Protein AF-A0A6P7G3M1-F1 (afdb_monomer_lite)

Foldseek 3Di:
DDDDDDDDDDDDDDDDDDDDDDDDDDDDDDDDDDDDDDDPPPPPVPDPPPPVVVVVVVVVVVVVVVVVVVVVVVVVVVVVVVVVVVVVVVVVVVVVVVVVVVVVVVVVVVVVVVVVVVVVVVVVVVVVVVVVVVVVVVVFQVVQKDKFFADFDPDPDWVVVQVVVQVCCCVPVVDRFHWPTKDDDPGTIIITGTPGPPPCPVVVVVVVVVVVVVVVVVDDDDDD

Sequence (224 aa):
MNNSQPQTPRGSKRERIDDNTSPGEQHVFQKSKIIARSPQRERTHNQTEINMEEIKEMLREFNKSLKEDMAEIKREIKNDIKEIREDIKDMKKEIQKSKEEMGSMVEEITQVKAEWDKEKEAVYSRIKEAEDRMEKIERQKIRNNLLITGITMDAQNDSILEEAMEKMIEQELMLKTKIKNAHKIGQERCIVEMAEWGGQSEDTKRESKVKEDRHIHRGRPYKE

Structure (mmCIF, N/CA/C/O backbone):
data_AF-A0A6P7G3M1-F1
#
_entry.id   AF-A0A6P7G3M1-F1
#
loop_
_atom_site.group_PDB
_atom_site.id
_atom_site.type_symbol
_atom_site.label_atom_id
_atom_site.label_alt_id
_atom_site.label_comp_id
_atom_site.label_asym_id
_atom_site.label_entity_id
_atom_site.label_seq_id
_atom_site.pdbx_PDB_ins_code
_atom_site.Cartn_x
_atom_site.Cartn_y
_atom_site.Cartn_z
_atom_site.occupancy
_atom_site.B_iso_or_equiv
_atom_site.auth_seq_id
_atom_site.auth_comp_id
_atom_site.auth_asym_id
_atom_site.auth_atom_id
_atom_site.pdbx_PDB_model_num
ATOM 1 N N . MET A 1 1 ? -7.667 -6.049 -45.509 1.00 37.75 1 MET A N 1
ATOM 2 C CA . MET A 1 1 ? -8.164 -4.918 -46.316 1.00 37.75 1 MET A CA 1
ATOM 3 C C . MET A 1 1 ? -7.131 -3.801 -46.263 1.00 37.75 1 MET A C 1
ATOM 5 O O . MET A 1 1 ? -6.817 -3.335 -45.182 1.00 37.75 1 MET A O 1
ATOM 9 N N . ASN A 1 2 ? -6.586 -3.485 -47.439 1.00 39.66 2 ASN A N 1
ATOM 10 C CA . ASN A 1 2 ? -5.918 -2.258 -47.895 1.00 39.66 2 ASN A CA 1
ATOM 11 C C . ASN A 1 2 ? -4.701 -1.680 -47.148 1.00 39.66 2 ASN A C 1
ATOM 13 O O . ASN A 1 2 ? -4.800 -0.782 -46.321 1.00 39.66 2 ASN A O 1
ATOM 17 N N . ASN A 1 3 ? -3.536 -2.118 -47.641 1.00 38.62 3 ASN A N 1
ATOM 18 C CA . ASN A 1 3 ? -2.365 -1.291 -47.962 1.00 38.62 3 ASN A CA 1
ATOM 19 C C . ASN A 1 3 ? -2.760 -0.038 -48.766 1.00 38.62 3 ASN A C 1
ATOM 21 O O . ASN A 1 3 ? -3.554 -0.182 -49.695 1.00 38.62 3 ASN A O 1
ATOM 25 N N . SER A 1 4 ? -2.133 1.122 -48.517 1.00 40.25 4 SER A N 1
ATOM 26 C CA . SER A 1 4 ? -1.828 2.148 -49.542 1.00 40.25 4 SER A CA 1
ATOM 27 C C . SER A 1 4 ? -0.901 3.248 -49.001 1.00 40.25 4 SER A C 1
ATOM 29 O O . SER A 1 4 ? -1.288 4.040 -48.147 1.00 40.25 4 SER A O 1
ATOM 31 N N . GLN A 1 5 ? 0.318 3.303 -49.547 1.00 44.72 5 GLN A N 1
ATOM 32 C CA . GLN A 1 5 ? 1.186 4.488 -49.580 1.00 44.72 5 GLN A CA 1
ATOM 33 C C . GLN A 1 5 ? 0.671 5.509 -50.617 1.00 44.72 5 GLN A C 1
ATOM 35 O O . GLN A 1 5 ? 0.063 5.099 -51.606 1.00 44.72 5 GLN A O 1
ATOM 40 N N . PRO A 1 6 ? 1.065 6.788 -50.517 1.00 46.66 6 PRO A N 1
ATOM 41 C CA . PRO A 1 6 ? 1.249 7.678 -51.673 1.00 46.66 6 PRO A CA 1
ATOM 42 C C . PRO A 1 6 ? 2.750 8.024 -51.825 1.00 46.66 6 PRO A C 1
ATOM 44 O O . PRO A 1 6 ? 3.364 8.524 -50.890 1.00 46.66 6 PRO A O 1
ATOM 47 N N . GLN A 1 7 ? 3.475 7.539 -52.843 1.00 40.75 7 GLN A N 1
ATOM 48 C CA . GLN A 1 7 ? 3.643 8.060 -54.219 1.00 40.75 7 GLN A CA 1
ATOM 49 C C . GLN A 1 7 ? 4.145 9.518 -54.314 1.00 40.75 7 GLN A C 1
ATOM 51 O O . GLN A 1 7 ? 3.496 10.463 -53.877 1.00 40.75 7 GLN A O 1
ATOM 56 N N . THR A 1 8 ? 5.325 9.652 -54.926 1.00 43.25 8 THR A N 1
ATOM 57 C CA . THR A 1 8 ? 6.095 10.867 -55.228 1.00 43.25 8 THR A CA 1
ATOM 58 C C . THR A 1 8 ? 5.574 11.601 -56.476 1.00 43.25 8 THR A C 1
ATOM 60 O O . THR A 1 8 ? 5.018 10.958 -57.369 1.00 43.25 8 THR A O 1
ATOM 63 N N . PRO A 1 9 ? 5.829 12.915 -56.641 1.00 47.69 9 PRO A N 1
ATOM 64 C CA . PRO A 1 9 ? 5.660 13.580 -57.933 1.00 47.69 9 PRO A CA 1
ATOM 65 C C . PRO A 1 9 ? 6.937 13.557 -58.786 1.00 47.69 9 PRO A C 1
ATOM 67 O O . PRO A 1 9 ? 8.034 13.889 -58.336 1.00 47.69 9 PRO A O 1
ATOM 70 N N . ARG A 1 10 ? 6.752 13.196 -60.060 1.00 35.22 10 ARG A N 1
ATOM 71 C CA . ARG A 1 10 ? 7.718 13.265 -61.164 1.00 35.22 10 ARG A CA 1
ATOM 72 C C . ARG A 1 10 ? 7.932 14.706 -61.660 1.00 35.22 10 ARG A C 1
ATOM 74 O O . ARG A 1 10 ? 6.965 15.404 -61.921 1.00 35.22 10 ARG A O 1
ATOM 81 N N . GLY A 1 11 ? 9.204 15.045 -61.888 1.00 32.66 11 GLY A N 1
ATOM 82 C CA . GLY A 1 11 ? 9.812 15.733 -63.045 1.00 32.66 11 GLY A CA 1
ATOM 83 C C . GLY A 1 11 ? 9.144 16.920 -63.767 1.00 32.66 11 GLY A C 1
ATOM 84 O O . GLY A 1 11 ? 8.043 16.815 -64.293 1.00 32.66 11 GLY A O 1
ATOM 85 N N . SER A 1 12 ? 9.952 17.965 -64.000 1.00 35.53 12 SER A N 1
ATOM 86 C CA . SER A 1 12 ? 9.881 18.835 -65.185 1.00 35.53 12 SER A CA 1
ATOM 87 C C . SER A 1 12 ? 11.287 19.060 -65.771 1.00 35.53 12 SER A C 1
ATOM 89 O O . SER A 1 12 ? 12.292 18.925 -65.079 1.00 35.53 12 SER A O 1
ATOM 91 N N . LYS A 1 13 ? 11.324 19.289 -67.085 1.00 39.50 13 LYS A N 1
ATOM 92 C CA . LYS A 1 13 ? 12.405 19.096 -68.066 1.00 39.50 13 LYS A CA 1
ATOM 93 C C . LYS A 1 13 ? 13.314 20.328 -68.264 1.00 39.50 13 LYS A C 1
ATOM 95 O O . LYS A 1 13 ? 12.786 21.426 -68.287 1.00 39.50 13 LYS A O 1
ATOM 100 N N . ARG A 1 14 ? 14.595 20.029 -68.586 1.00 36.34 14 ARG A N 1
ATOM 101 C CA . ARG A 1 14 ? 15.537 20.613 -69.599 1.00 36.34 14 ARG A CA 1
ATOM 102 C C . ARG A 1 14 ? 15.797 22.138 -69.563 1.00 36.34 14 ARG A C 1
ATOM 104 O O . ARG A 1 14 ? 14.878 22.912 -69.407 1.00 36.34 14 ARG A O 1
ATOM 111 N N . GLU A 1 15 ? 17.038 22.615 -69.684 1.00 36.06 15 GLU A N 1
ATOM 112 C CA . GLU A 1 15 ? 17.825 22.627 -70.932 1.00 36.06 15 GLU A CA 1
ATOM 113 C C . GLU A 1 15 ? 19.338 22.427 -70.724 1.00 36.06 15 GLU A C 1
ATOM 115 O O . GLU A 1 15 ? 19.943 22.959 -69.798 1.00 36.06 15 GLU A O 1
ATOM 120 N N . ARG A 1 16 ? 19.940 21.655 -71.637 1.00 38.31 16 ARG A N 1
ATOM 121 C CA . ARG A 1 16 ? 21.376 21.649 -71.941 1.00 38.31 16 ARG A CA 1
ATOM 122 C C . ARG A 1 16 ? 21.528 22.339 -73.292 1.00 38.31 16 ARG A C 1
ATOM 124 O O . ARG A 1 16 ? 20.782 21.991 -74.205 1.00 38.31 16 ARG A O 1
ATOM 131 N N . ILE A 1 17 ? 22.474 23.262 -73.402 1.00 38.25 17 ILE A N 1
ATOM 132 C CA . ILE A 1 17 ? 22.895 23.854 -74.671 1.00 38.25 17 ILE A CA 1
ATOM 133 C C . ILE A 1 17 ? 24.302 23.326 -74.934 1.00 38.25 17 ILE A C 1
ATOM 135 O O . ILE A 1 17 ? 25.239 23.715 -74.246 1.00 38.25 17 ILE A O 1
ATOM 139 N N . ASP A 1 18 ? 24.404 22.430 -75.908 1.00 35.25 18 ASP A N 1
ATOM 140 C CA . ASP A 1 18 ? 25.633 22.092 -76.616 1.00 35.25 18 ASP A CA 1
ATOM 141 C C . ASP A 1 18 ? 25.280 22.208 -78.099 1.00 35.25 18 ASP A C 1
ATOM 143 O O . ASP A 1 18 ? 24.439 21.447 -78.568 1.00 35.25 18 ASP A O 1
ATOM 147 N N . ASP A 1 19 ? 25.909 23.130 -78.826 1.00 38.28 19 ASP A N 1
ATOM 148 C CA . ASP A 1 19 ? 25.960 23.084 -80.287 1.00 38.28 19 ASP A CA 1
ATOM 149 C C . ASP A 1 19 ? 27.359 23.504 -80.749 1.00 38.28 19 ASP A C 1
ATOM 151 O O . ASP A 1 19 ? 27.776 24.659 -80.657 1.00 38.28 19 ASP A O 1
ATOM 155 N N . ASN A 1 20 ? 28.097 22.507 -81.235 1.00 39.25 20 ASN A N 1
ATOM 156 C CA . ASN A 1 20 ? 29.260 22.675 -82.094 1.00 39.25 20 ASN A CA 1
ATOM 157 C C . ASN A 1 20 ? 28.782 22.905 -83.536 1.00 39.25 20 ASN A C 1
ATOM 159 O O . ASN A 1 20 ? 27.884 22.194 -83.984 1.00 39.25 20 ASN A O 1
ATOM 163 N N . THR A 1 21 ? 29.499 23.749 -84.295 1.00 34.72 21 THR A N 1
ATOM 164 C CA . THR A 1 21 ? 30.077 23.462 -85.641 1.00 34.72 21 THR A CA 1
ATOM 165 C C . THR A 1 21 ? 30.082 24.694 -86.578 1.00 34.72 21 THR A C 1
ATOM 167 O O . THR A 1 21 ? 29.053 25.291 -86.870 1.00 34.72 21 THR A O 1
ATOM 170 N N . SER A 1 22 ? 31.294 25.041 -87.042 1.00 39.94 22 SER A N 1
ATOM 171 C CA . SER A 1 22 ? 31.688 25.938 -88.166 1.00 39.94 22 SER A CA 1
ATOM 172 C C . SER A 1 22 ? 31.135 25.436 -89.534 1.00 39.94 22 SER A C 1
ATOM 174 O O . SER A 1 22 ? 30.670 24.301 -89.522 1.00 39.94 22 SER A O 1
ATOM 176 N N . PRO A 1 23 ? 31.213 26.109 -90.723 1.00 43.28 23 PRO A N 1
ATOM 177 C CA . PRO A 1 23 ? 32.337 26.925 -91.224 1.00 43.28 23 PRO A CA 1
ATOM 178 C C . PRO A 1 23 ? 31.995 28.127 -92.143 1.00 43.28 23 PRO A C 1
ATOM 180 O O . PRO A 1 23 ? 30.918 28.237 -92.722 1.00 43.28 23 PRO A O 1
ATOM 183 N N . GLY A 1 24 ? 32.974 29.009 -92.352 1.00 34.16 24 GLY A N 1
ATOM 184 C CA . GLY A 1 24 ? 32.903 30.066 -93.363 1.00 34.16 24 GLY A CA 1
ATOM 185 C C . GLY A 1 24 ? 34.246 30.759 -93.553 1.00 34.16 24 GLY A C 1
ATOM 186 O O . GLY A 1 24 ? 34.561 31.718 -92.856 1.00 34.16 24 GLY A O 1
ATOM 187 N N . GLU A 1 25 ? 35.049 30.241 -94.480 1.00 35.09 25 GLU A N 1
ATOM 188 C CA . GLU A 1 25 ? 36.281 30.859 -94.968 1.00 35.09 25 GLU A CA 1
ATOM 189 C C . GLU A 1 25 ? 35.989 32.186 -95.681 1.00 35.09 25 GLU A C 1
ATOM 191 O O . GLU A 1 25 ? 35.102 32.248 -96.528 1.00 35.09 25 GLU A O 1
ATOM 196 N N . GLN A 1 26 ? 36.810 33.211 -95.437 1.00 41.44 26 GLN A N 1
ATOM 197 C CA . GLN A 1 26 ? 37.194 34.165 -96.479 1.00 41.44 26 GLN A CA 1
ATOM 198 C C . GLN A 1 26 ? 38.569 34.766 -96.166 1.00 41.44 26 GLN A C 1
ATOM 200 O O . GLN A 1 26 ? 38.765 35.560 -95.249 1.00 41.44 26 GLN A O 1
ATOM 205 N N . HIS A 1 27 ? 39.538 34.328 -96.964 1.00 37.16 27 HIS A N 1
ATOM 206 C CA . HIS A 1 27 ? 40.886 34.863 -97.071 1.00 37.16 27 HIS A CA 1
ATOM 207 C C . HIS A 1 27 ? 40.843 36.283 -97.659 1.00 37.16 27 HIS A C 1
ATOM 209 O O . HIS A 1 27 ? 40.359 36.465 -98.773 1.00 37.16 27 HIS A O 1
ATOM 215 N N . VAL A 1 28 ? 41.457 37.265 -96.993 1.00 40.09 28 VAL A N 1
ATOM 216 C CA . VAL A 1 28 ? 41.936 38.493 -97.651 1.00 40.09 28 VAL A CA 1
ATOM 217 C C . VAL A 1 28 ? 43.359 38.774 -97.172 1.00 40.09 28 VAL A C 1
ATOM 219 O O . VAL A 1 28 ? 43.598 39.250 -96.068 1.00 40.09 28 VAL A O 1
ATOM 222 N N . PHE A 1 29 ? 44.330 38.429 -98.017 1.00 34.00 29 PHE A N 1
ATOM 223 C CA . PHE A 1 29 ? 45.721 38.853 -97.884 1.00 34.00 29 PHE A CA 1
ATOM 224 C C . PHE A 1 29 ? 45.834 40.353 -98.179 1.00 34.00 29 PHE A C 1
ATOM 226 O O . PHE A 1 29 ? 45.492 40.762 -99.284 1.00 34.00 29 PHE A O 1
ATOM 233 N N . GLN A 1 30 ? 46.473 41.128 -97.299 1.00 44.75 30 GLN A N 1
ATOM 234 C CA . GLN A 1 30 ? 47.339 42.226 -97.738 1.00 44.75 30 GLN A CA 1
ATOM 235 C C . GLN A 1 30 ? 48.631 42.247 -96.918 1.00 44.75 30 GLN A C 1
ATOM 237 O O . GLN A 1 30 ? 48.637 42.305 -95.692 1.00 44.75 30 GLN A O 1
ATOM 242 N N . LYS A 1 31 ? 49.743 42.132 -97.647 1.00 42.06 31 LYS A N 1
ATOM 243 C CA . LYS A 1 31 ? 51.115 42.212 -97.155 1.00 42.06 31 LYS A CA 1
ATOM 244 C C . LYS A 1 31 ? 51.496 43.680 -96.980 1.00 42.06 31 LYS A C 1
ATOM 246 O O . LYS A 1 31 ? 51.413 44.435 -97.944 1.00 42.06 31 LYS A O 1
ATOM 251 N N . SER A 1 32 ? 52.090 44.026 -95.846 1.00 52.91 32 SER A N 1
ATOM 252 C CA . SER A 1 32 ? 53.010 45.164 -95.762 1.00 52.91 32 SER A CA 1
ATOM 253 C C . SER A 1 32 ? 54.046 44.922 -94.663 1.00 52.91 32 SER A C 1
ATOM 255 O O . SER A 1 32 ? 53.759 44.888 -93.471 1.00 52.91 32 SER A O 1
ATOM 257 N N . LYS A 1 33 ? 55.285 44.698 -95.118 1.00 49.66 33 LYS A N 1
ATOM 258 C CA . LYS A 1 33 ? 56.513 44.673 -94.319 1.00 49.66 33 LYS A CA 1
ATOM 259 C C . LYS A 1 33 ? 56.720 46.047 -93.686 1.00 49.66 33 LYS A C 1
ATOM 261 O O . LYS A 1 33 ? 56.942 47.009 -94.414 1.00 49.66 33 LYS A O 1
ATOM 266 N N . ILE A 1 34 ? 56.790 46.103 -92.362 1.00 49.16 34 ILE A N 1
ATOM 267 C CA . ILE A 1 34 ? 57.543 47.142 -91.658 1.00 49.16 34 ILE A CA 1
ATOM 268 C C . ILE A 1 34 ? 58.539 46.421 -90.755 1.00 49.16 34 ILE A C 1
ATOM 270 O O . ILE A 1 34 ? 58.178 45.724 -89.811 1.00 49.16 34 ILE A O 1
ATOM 274 N N . ILE A 1 35 ? 59.812 46.537 -91.127 1.00 52.34 35 ILE A N 1
ATOM 275 C CA . ILE A 1 35 ? 60.959 46.068 -90.360 1.00 52.34 35 ILE A CA 1
ATOM 276 C C . ILE A 1 35 ? 61.222 47.137 -89.303 1.00 52.34 35 ILE A C 1
ATOM 278 O O . ILE A 1 35 ? 61.799 48.177 -89.604 1.00 52.34 35 ILE A O 1
ATOM 282 N N . ALA A 1 36 ? 60.811 46.873 -88.069 1.00 42.28 36 ALA A N 1
ATOM 283 C CA . ALA A 1 36 ? 61.331 47.555 -86.896 1.00 42.28 36 ALA A CA 1
ATOM 284 C C . ALA A 1 36 ? 62.031 46.491 -86.048 1.00 42.28 36 ALA A C 1
ATOM 286 O O . ALA A 1 36 ? 61.392 45.608 -85.479 1.00 42.28 36 ALA A O 1
ATOM 287 N N . ARG A 1 37 ? 63.368 46.525 -86.035 1.00 47.59 37 ARG A N 1
ATOM 288 C CA . ARG A 1 37 ? 64.186 45.685 -85.156 1.00 47.59 37 ARG A CA 1
ATOM 289 C C . ARG A 1 37 ? 63.946 46.138 -83.718 1.00 47.59 37 ARG A C 1
ATOM 291 O O . ARG A 1 37 ? 64.516 47.132 -83.282 1.00 47.59 37 ARG A O 1
ATOM 298 N N . SER A 1 38 ? 63.088 45.423 -83.002 1.00 47.31 38 SER A N 1
ATOM 299 C CA . SER A 1 38 ? 62.968 45.531 -81.549 1.00 47.31 38 SER A CA 1
ATOM 300 C C . SER A 1 38 ? 64.093 44.717 -80.895 1.00 47.31 38 SER A C 1
ATOM 302 O O . SER A 1 38 ? 64.428 43.651 -81.417 1.00 47.31 38 SER A O 1
ATOM 304 N N . PRO A 1 39 ? 64.701 45.184 -79.790 1.00 46.59 39 PRO A N 1
ATOM 305 C CA . PRO A 1 39 ? 65.828 44.502 -79.168 1.00 46.59 39 PRO A CA 1
ATOM 306 C C . PRO A 1 39 ? 65.449 43.077 -78.777 1.00 46.59 39 PRO A C 1
ATOM 308 O O . PRO A 1 39 ? 64.417 42.839 -78.145 1.00 46.59 39 PRO A O 1
ATOM 311 N N . GLN A 1 40 ? 66.305 42.141 -79.170 1.00 45.00 40 GLN A N 1
ATOM 312 C CA . GLN A 1 40 ? 66.233 40.733 -78.832 1.00 45.00 40 GLN A CA 1
ATOM 313 C C . GLN A 1 40 ? 66.418 40.604 -77.320 1.00 45.00 40 GLN A C 1
ATOM 315 O O . GLN A 1 40 ? 67.531 40.512 -76.814 1.00 45.00 40 GLN A O 1
ATOM 320 N N . ARG A 1 41 ? 65.309 40.664 -76.579 1.00 43.28 41 ARG A N 1
ATOM 321 C CA . ARG A 1 41 ? 65.280 40.201 -75.199 1.00 43.28 41 ARG A CA 1
ATOM 322 C C . ARG A 1 41 ? 65.471 38.697 -75.286 1.00 43.28 41 ARG A C 1
ATOM 324 O O . ARG A 1 41 ? 64.567 37.997 -75.742 1.00 43.28 41 ARG A O 1
ATOM 331 N N . GLU A 1 42 ? 66.657 38.229 -74.913 1.00 45.16 42 GLU A N 1
ATOM 332 C CA . GLU A 1 42 ? 66.876 36.833 -74.562 1.00 45.16 42 GLU A CA 1
ATOM 333 C C . GLU A 1 42 ? 65.749 36.436 -73.610 1.00 45.16 42 GLU A C 1
ATOM 335 O O . GLU A 1 42 ? 65.684 36.865 -72.456 1.00 45.16 42 GLU A O 1
ATOM 340 N N . ARG A 1 43 ? 64.783 35.681 -74.135 1.00 43.78 43 ARG A N 1
ATOM 341 C CA . ARG A 1 43 ? 63.896 34.900 -73.297 1.00 43.78 43 ARG A CA 1
ATOM 342 C C . ARG A 1 43 ? 64.788 33.807 -72.744 1.00 43.78 43 ARG A C 1
ATOM 344 O O . ARG A 1 43 ? 64.961 32.769 -73.374 1.00 43.78 43 ARG A O 1
ATOM 351 N N . THR A 1 44 ? 65.383 34.058 -71.586 1.00 40.72 44 THR A N 1
ATOM 352 C CA . THR A 1 44 ? 65.691 32.966 -70.679 1.00 40.72 44 THR A CA 1
ATOM 353 C C . THR A 1 44 ? 64.364 32.249 -70.466 1.00 40.72 44 THR A C 1
ATOM 355 O O . THR A 1 44 ? 63.414 32.802 -69.910 1.00 40.72 44 THR A O 1
ATOM 358 N N . HIS A 1 45 ? 64.245 31.061 -71.051 1.00 45.25 45 HIS A N 1
ATOM 359 C CA . HIS A 1 45 ? 63.099 30.178 -70.895 1.00 45.25 45 HIS A CA 1
ATOM 360 C C . HIS A 1 45 ? 63.162 29.598 -69.475 1.00 45.25 45 HIS A C 1
ATOM 362 O O . HIS A 1 45 ? 63.336 28.404 -69.283 1.00 45.25 45 HIS A O 1
ATOM 368 N N . ASN A 1 46 ? 63.120 30.464 -68.463 1.00 48.09 46 ASN A N 1
ATOM 369 C CA . ASN A 1 46 ? 63.133 30.048 -67.076 1.00 48.09 46 ASN A CA 1
ATOM 370 C C . ASN A 1 46 ? 61.705 29.632 -66.733 1.00 48.09 46 ASN A C 1
ATOM 372 O O . ASN A 1 46 ? 60.792 30.460 -66.710 1.00 48.09 46 ASN A O 1
ATOM 376 N N . GLN A 1 47 ? 61.562 28.315 -66.582 1.00 49.00 47 GLN A N 1
ATOM 377 C CA . GLN A 1 47 ? 60.396 27.541 -66.174 1.00 49.00 47 GLN A CA 1
ATOM 378 C C . GLN A 1 47 ? 59.240 28.355 -65.571 1.00 49.00 47 GLN A C 1
ATOM 380 O O . GLN A 1 47 ? 59.276 28.774 -64.420 1.00 49.00 47 GLN A O 1
ATOM 385 N N . THR A 1 48 ? 58.155 28.463 -66.329 1.00 54.09 48 THR A N 1
ATOM 386 C CA . THR A 1 48 ? 56.784 28.374 -65.794 1.00 54.09 48 THR A CA 1
ATOM 387 C C . THR A 1 48 ? 55.983 27.410 -66.669 1.00 54.09 48 THR A C 1
ATOM 389 O O . THR A 1 48 ? 54.819 27.626 -66.986 1.00 54.09 48 THR A O 1
ATOM 392 N N . GLU A 1 49 ? 56.618 26.314 -67.089 1.00 59.41 49 GLU A N 1
ATOM 393 C CA . GLU A 1 49 ? 55.851 25.107 -67.365 1.00 59.41 49 GLU A CA 1
ATOM 394 C C . GLU A 1 49 ? 55.455 24.585 -65.994 1.00 59.41 49 GLU A C 1
ATOM 396 O O . GLU A 1 49 ? 56.320 24.198 -65.211 1.00 59.41 49 GLU A O 1
ATOM 401 N N . ILE A 1 50 ? 54.169 24.668 -65.656 1.00 61.84 50 ILE A N 1
ATOM 402 C CA . ILE A 1 50 ? 53.671 23.958 -64.484 1.00 61.84 50 ILE A CA 1
ATOM 403 C C . ILE A 1 50 ? 54.037 22.495 -64.718 1.00 61.84 50 ILE A C 1
ATOM 405 O O . ILE A 1 50 ? 53.534 21.869 -65.653 1.00 61.84 50 ILE A O 1
ATOM 409 N N . ASN A 1 51 ? 54.985 22.001 -63.929 1.00 80.88 51 ASN A N 1
ATOM 410 C CA . ASN A 1 51 ? 55.588 20.702 -64.132 1.00 80.88 51 ASN A CA 1
ATOM 411 C C . ASN A 1 51 ? 54.493 19.653 -63.926 1.00 80.88 51 ASN A C 1
ATOM 413 O O . ASN A 1 51 ? 53.931 19.519 -62.836 1.00 80.88 51 ASN A O 1
ATOM 417 N N . MET A 1 52 ? 54.115 18.957 -64.996 1.00 84.50 52 MET A N 1
ATOM 418 C CA . MET A 1 52 ? 52.998 18.013 -64.969 1.00 84.50 52 MET A CA 1
ATOM 419 C C . MET A 1 52 ? 53.234 16.918 -63.915 1.00 84.50 52 MET A C 1
ATOM 421 O O . MET A 1 52 ? 52.290 16.407 -63.312 1.00 84.50 52 MET A O 1
ATOM 425 N N . GLU A 1 53 ? 54.498 16.596 -63.657 1.00 85.38 53 GLU A N 1
ATOM 426 C CA . GLU A 1 53 ? 54.953 15.665 -62.632 1.00 85.38 53 GLU A CA 1
ATOM 427 C C . GLU A 1 53 ? 54.665 16.170 -61.209 1.00 85.38 53 GLU A C 1
ATOM 429 O O . GLU A 1 53 ? 54.214 15.377 -60.385 1.00 85.38 53 GLU A O 1
ATOM 434 N N . GLU A 1 54 ? 54.814 17.469 -60.932 1.00 87.94 54 GLU A N 1
ATOM 435 C CA . GLU A 1 54 ? 54.491 18.070 -59.626 1.00 87.94 54 GLU A CA 1
ATOM 436 C C . GLU A 1 54 ? 52.980 18.054 -59.358 1.00 87.94 54 GLU A C 1
ATOM 438 O O . GLU A 1 54 ? 52.550 17.685 -58.266 1.00 87.94 54 GLU A O 1
ATOM 443 N N . ILE A 1 55 ? 52.147 18.348 -60.368 1.00 90.38 55 ILE A N 1
ATOM 444 C CA . ILE A 1 55 ? 50.683 18.204 -60.245 1.00 90.38 55 ILE A CA 1
ATOM 445 C C . ILE A 1 55 ? 50.302 16.742 -59.981 1.00 90.38 55 ILE A C 1
ATOM 447 O O . ILE A 1 55 ? 49.453 16.465 -59.132 1.00 90.38 55 ILE A O 1
ATOM 451 N N . LYS A 1 56 ? 50.908 15.790 -60.703 1.00 91.81 56 LYS A N 1
ATOM 452 C CA . LYS A 1 56 ? 50.655 14.354 -60.498 1.00 91.81 56 LYS A CA 1
ATOM 453 C C . LYS A 1 56 ? 51.073 13.897 -59.102 1.00 91.81 56 LYS A C 1
ATOM 455 O O . LYS A 1 56 ? 50.440 12.984 -58.575 1.00 91.81 56 LYS A O 1
ATOM 460 N N . GLU A 1 57 ? 52.135 14.467 -58.536 1.00 93.06 57 GLU A N 1
ATOM 461 C CA . GLU A 1 57 ? 52.576 14.166 -57.173 1.00 93.06 57 GLU A CA 1
ATOM 462 C C . GLU A 1 57 ? 51.595 14.733 -56.143 1.00 93.06 57 GLU A C 1
ATOM 464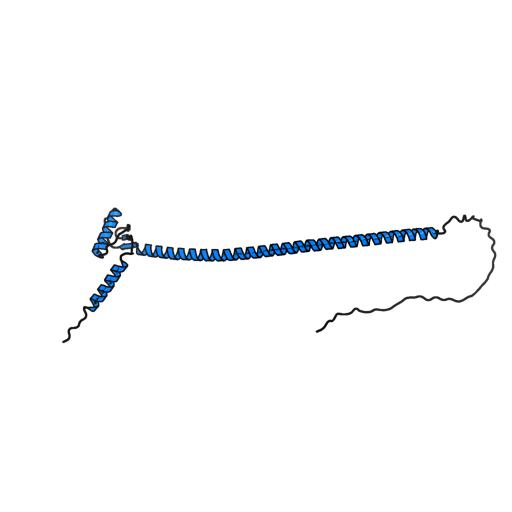 O O . GLU A 1 57 ? 51.060 13.965 -55.348 1.00 93.06 57 GLU A O 1
ATOM 469 N N . MET A 1 58 ? 51.221 16.013 -56.247 1.00 92.81 58 MET A N 1
ATOM 470 C CA . MET A 1 58 ? 50.205 16.618 -55.373 1.00 92.81 58 MET A CA 1
ATOM 471 C C . MET A 1 58 ? 48.869 15.866 -55.428 1.00 92.81 58 MET A C 1
ATOM 473 O O . MET A 1 58 ? 48.236 15.636 -54.401 1.00 92.81 58 MET A O 1
ATOM 477 N N . LEU A 1 59 ? 48.436 15.424 -56.615 1.00 94.62 59 LEU A N 1
ATOM 478 C CA . LEU A 1 59 ? 47.215 14.630 -56.759 1.00 94.62 59 LEU A CA 1
ATOM 479 C C . LEU A 1 59 ? 47.353 13.237 -56.122 1.00 94.62 59 LEU A C 1
ATOM 481 O O . LEU A 1 59 ? 46.370 12.695 -55.612 1.00 94.62 59 LEU A O 1
ATOM 485 N N . ARG A 1 60 ? 48.549 12.636 -56.145 1.00 95.06 60 ARG A N 1
ATOM 486 C CA . ARG A 1 60 ? 48.824 11.361 -55.466 1.00 95.06 60 ARG A CA 1
ATOM 487 C C . ARG A 1 60 ? 48.811 11.528 -53.950 1.00 95.06 60 ARG A C 1
ATOM 489 O O . ARG A 1 60 ? 48.164 10.724 -53.281 1.00 95.06 60 ARG A O 1
ATOM 496 N N . GLU A 1 61 ? 49.446 12.571 -53.428 1.00 95.19 61 GLU A N 1
ATOM 497 C CA . GLU A 1 61 ? 49.434 12.912 -52.002 1.00 95.19 61 GLU A CA 1
ATOM 498 C C . GLU A 1 61 ? 48.020 13.231 -51.510 1.00 95.19 61 GLU A C 1
ATOM 500 O O . GLU A 1 61 ? 47.573 12.656 -50.519 1.00 95.19 61 GLU A O 1
ATOM 505 N N . PHE A 1 62 ? 47.264 14.043 -52.252 1.00 96.00 62 PHE A N 1
ATOM 506 C CA . PHE A 1 62 ? 45.873 14.357 -51.930 1.00 96.00 62 PHE A CA 1
ATOM 507 C C . PHE A 1 62 ? 44.986 13.104 -51.921 1.00 96.00 62 PHE A C 1
ATOM 509 O O . PHE A 1 62 ? 44.234 12.878 -50.978 1.00 96.00 62 PHE A O 1
ATOM 516 N N . ASN A 1 63 ? 45.112 12.226 -52.925 1.00 96.19 63 ASN A N 1
ATOM 517 C CA . ASN A 1 63 ? 44.388 10.950 -52.936 1.00 96.19 63 ASN A CA 1
ATOM 518 C C . ASN A 1 63 ? 44.796 10.020 -51.786 1.00 96.19 63 ASN A C 1
ATOM 520 O O . ASN A 1 63 ? 43.977 9.223 -51.328 1.00 96.19 63 ASN A O 1
ATOM 524 N N . LYS A 1 64 ? 46.059 10.067 -51.351 1.00 96.75 64 LYS A N 1
ATOM 525 C CA . LYS A 1 64 ? 46.536 9.301 -50.198 1.00 96.75 64 LYS A CA 1
ATOM 526 C C . LYS A 1 64 ? 45.912 9.833 -48.906 1.00 96.75 64 LYS A C 1
ATOM 528 O O . LYS A 1 64 ? 45.315 9.037 -48.190 1.00 96.75 64 LYS A O 1
ATOM 533 N N . SER A 1 65 ? 45.958 11.147 -48.681 1.00 96.75 65 SER A N 1
ATOM 534 C CA . SER A 1 65 ? 45.319 11.805 -47.533 1.00 96.75 65 SER A CA 1
ATOM 535 C C . SER A 1 65 ? 43.816 11.522 -47.489 1.00 96.75 65 SER A C 1
ATOM 537 O O . SER A 1 65 ? 43.328 11.032 -46.480 1.00 96.75 65 SER A O 1
ATOM 539 N N . LEU A 1 66 ? 43.094 11.659 -48.608 1.00 97.44 66 LEU A N 1
ATOM 540 C CA . LEU A 1 66 ? 41.666 11.321 -48.657 1.00 97.44 66 LEU A CA 1
ATOM 541 C C . LEU A 1 66 ? 41.374 9.859 -48.291 1.00 97.44 66 LEU A C 1
ATOM 543 O O . LEU A 1 66 ? 40.359 9.563 -47.661 1.00 97.44 66 LEU A O 1
ATOM 547 N N . LYS A 1 67 ? 42.234 8.917 -48.698 1.00 96.69 67 LYS A N 1
ATOM 548 C CA . LYS A 1 67 ? 42.082 7.502 -48.324 1.00 96.69 67 LYS A CA 1
ATOM 549 C C . LYS A 1 67 ? 42.338 7.275 -46.837 1.00 96.69 67 LYS A C 1
ATOM 551 O O . LYS A 1 67 ? 41.661 6.435 -46.247 1.00 96.69 67 LYS A O 1
ATOM 556 N N . GLU A 1 68 ? 43.309 7.978 -46.264 1.00 97.69 68 GLU A N 1
ATOM 557 C CA . GLU A 1 68 ? 43.628 7.930 -44.836 1.00 97.69 68 GLU A CA 1
ATOM 558 C C . GLU A 1 68 ? 42.470 8.501 -44.008 1.00 97.69 68 GLU A C 1
ATOM 560 O O . GLU A 1 68 ? 41.941 7.778 -43.163 1.00 97.69 68 GLU A O 1
ATOM 565 N N . ASP A 1 69 ? 41.974 9.693 -44.352 1.00 97.81 69 ASP A N 1
ATOM 566 C CA . ASP A 1 69 ? 40.819 10.331 -43.707 1.00 97.81 69 ASP A CA 1
ATOM 567 C C . ASP A 1 69 ? 39.570 9.442 -43.798 1.00 97.81 69 ASP A C 1
ATOM 569 O O . ASP A 1 69 ? 38.852 9.228 -42.822 1.00 97.81 69 ASP A O 1
ATOM 573 N N . MET A 1 70 ? 39.312 8.838 -44.963 1.00 97.50 70 MET A N 1
ATOM 574 C CA . MET A 1 70 ? 38.156 7.956 -45.131 1.00 97.50 70 MET A CA 1
ATOM 575 C C . MET A 1 70 ? 38.289 6.653 -44.326 1.00 97.50 70 MET A C 1
ATOM 577 O O . MET A 1 70 ? 37.288 6.109 -43.849 1.00 97.50 70 MET A O 1
ATOM 581 N N . ALA A 1 71 ? 39.508 6.133 -44.161 1.00 97.00 71 ALA A N 1
ATOM 582 C CA . ALA A 1 71 ? 39.771 4.979 -43.307 1.00 97.00 71 ALA A CA 1
ATOM 583 C C . ALA A 1 71 ? 39.633 5.326 -41.817 1.00 97.00 71 ALA A C 1
ATOM 585 O O . ALA A 1 71 ? 39.137 4.497 -41.050 1.00 97.00 71 ALA A O 1
ATOM 586 N N . GLU A 1 72 ? 40.039 6.531 -41.424 1.00 97.94 72 GLU A N 1
ATOM 587 C CA . GLU A 1 72 ? 39.867 7.089 -40.085 1.00 97.94 72 GLU A CA 1
ATOM 588 C C . GLU A 1 72 ? 38.394 7.260 -39.728 1.00 97.94 72 GLU A C 1
ATOM 590 O O . GLU A 1 72 ? 37.930 6.601 -38.799 1.00 97.94 72 GLU A O 1
ATOM 595 N N . ILE A 1 73 ? 37.628 7.990 -40.539 1.00 98.00 73 ILE A N 1
ATOM 596 C CA . ILE A 1 73 ? 36.185 8.190 -40.338 1.00 98.00 73 ILE A CA 1
ATOM 597 C C . ILE A 1 73 ? 35.460 6.841 -40.240 1.00 98.00 73 ILE A C 1
ATOM 599 O O . ILE A 1 73 ? 34.607 6.624 -39.380 1.00 98.00 73 ILE A O 1
ATOM 603 N N . LYS A 1 74 ? 35.818 5.870 -41.090 1.00 97.75 74 LYS A N 1
ATOM 604 C CA . LYS A 1 74 ? 35.236 4.521 -41.029 1.00 97.75 74 LYS A CA 1
ATOM 605 C C . LYS A 1 74 ? 35.559 3.800 -39.715 1.00 97.75 74 LYS A C 1
ATOM 607 O O . LYS A 1 74 ? 34.752 2.990 -39.250 1.00 97.75 74 LYS A O 1
ATOM 612 N N . ARG A 1 75 ? 36.744 4.032 -39.148 1.00 97.81 75 ARG A N 1
ATOM 613 C CA . ARG A 1 75 ? 37.177 3.462 -37.868 1.00 97.81 75 ARG A CA 1
ATOM 614 C C . ARG A 1 75 ? 36.421 4.104 -36.709 1.00 97.81 75 ARG A C 1
ATOM 616 O O . ARG A 1 75 ? 35.921 3.361 -35.870 1.00 97.81 75 ARG A O 1
ATOM 623 N N . GLU A 1 76 ? 36.300 5.428 -36.713 1.00 98.00 76 GLU A N 1
ATOM 624 C CA . GLU A 1 76 ? 35.551 6.208 -35.721 1.00 98.00 76 GLU A CA 1
ATOM 625 C C . GLU A 1 76 ? 34.086 5.785 -35.689 1.00 98.00 76 GLU A C 1
ATOM 627 O O . GLU A 1 76 ? 33.640 5.253 -34.680 1.00 98.00 76 GLU A O 1
ATOM 632 N N . ILE A 1 77 ? 33.391 5.809 -36.833 1.00 98.06 77 ILE A N 1
ATOM 633 C CA . ILE A 1 77 ? 31.989 5.365 -36.929 1.00 98.06 77 ILE A CA 1
ATOM 634 C C . ILE A 1 77 ? 31.814 3.940 -36.384 1.00 98.06 77 ILE A C 1
ATOM 636 O O . ILE A 1 77 ? 30.821 3.620 -35.733 1.00 98.06 77 ILE A O 1
ATOM 640 N N . LYS A 1 78 ? 32.770 3.041 -36.644 1.00 97.81 78 LYS A N 1
ATOM 641 C CA . LYS A 1 78 ? 32.704 1.665 -36.135 1.00 97.81 78 LYS A CA 1
ATOM 642 C C . LYS A 1 78 ? 32.871 1.601 -34.615 1.00 97.81 78 LYS A C 1
ATOM 644 O O . LYS A 1 78 ? 32.286 0.706 -34.003 1.00 97.81 78 LYS A O 1
ATOM 649 N N . ASN A 1 79 ? 33.687 2.472 -34.033 1.00 97.88 79 ASN A N 1
ATOM 650 C CA . ASN A 1 79 ? 33.877 2.561 -32.591 1.00 97.88 79 ASN A CA 1
ATOM 651 C C . ASN A 1 79 ? 32.651 3.189 -31.925 1.00 97.88 79 ASN A C 1
ATOM 653 O O . ASN A 1 79 ? 32.101 2.553 -31.032 1.00 97.88 79 ASN A O 1
ATOM 657 N N . ASP A 1 80 ? 32.136 4.298 -32.450 1.00 98.38 80 ASP A N 1
ATOM 658 C CA . ASP A 1 80 ? 30.925 4.956 -31.945 1.00 98.38 80 ASP A CA 1
ATOM 659 C C . ASP A 1 80 ? 29.730 3.995 -31.960 1.00 98.38 80 ASP A C 1
ATOM 661 O O . ASP A 1 80 ? 29.007 3.851 -30.979 1.00 98.38 80 ASP A O 1
ATOM 665 N N . ILE A 1 81 ? 29.550 3.233 -33.049 1.00 98.19 81 ILE A N 1
ATOM 666 C CA . ILE A 1 81 ? 28.493 2.212 -33.129 1.00 98.19 81 ILE A CA 1
ATOM 667 C C . ILE A 1 81 ? 28.661 1.135 -32.050 1.00 98.19 81 ILE A C 1
ATOM 669 O O . ILE A 1 81 ? 27.664 0.588 -31.578 1.00 98.19 81 ILE A O 1
ATOM 673 N N . LYS A 1 82 ? 29.893 0.759 -31.690 1.00 98.06 82 LYS A N 1
ATOM 674 C CA . LYS A 1 82 ? 30.128 -0.225 -30.623 1.00 98.06 82 LYS A CA 1
ATOM 675 C C . LYS A 1 82 ? 29.827 0.362 -29.251 1.00 98.06 82 LYS A C 1
ATOM 677 O O . LYS A 1 82 ? 29.191 -0.329 -28.465 1.00 98.06 82 LYS A O 1
ATOM 682 N N . GLU A 1 83 ? 30.257 1.591 -28.996 1.00 98.38 83 GLU A N 1
ATOM 683 C CA . GLU A 1 83 ? 30.008 2.303 -27.742 1.00 98.38 83 GLU A CA 1
ATOM 684 C C . GLU A 1 83 ? 28.506 2.471 -27.513 1.00 98.38 83 GLU A C 1
ATOM 686 O O . GLU A 1 83 ? 27.972 1.928 -26.551 1.00 98.38 83 GLU A O 1
ATOM 691 N N . ILE A 1 84 ? 27.788 3.013 -28.503 1.00 98.44 84 ILE A N 1
ATOM 692 C CA . ILE A 1 84 ? 26.325 3.157 -28.465 1.00 98.44 84 ILE A CA 1
ATOM 693 C C . ILE A 1 84 ? 25.628 1.812 -28.201 1.00 98.44 84 ILE A C 1
ATOM 695 O O . ILE A 1 84 ? 24.605 1.754 -27.521 1.00 98.44 84 ILE A O 1
ATOM 699 N N . ARG A 1 85 ? 26.145 0.700 -28.739 1.00 98.19 85 ARG A N 1
ATOM 700 C CA . ARG A 1 85 ? 25.563 -0.632 -28.495 1.00 98.19 85 ARG A CA 1
ATOM 701 C C . ARG A 1 85 ? 25.750 -1.109 -27.060 1.00 98.19 85 ARG A C 1
ATOM 703 O O . ARG A 1 85 ? 24.834 -1.749 -26.542 1.00 98.19 85 ARG A O 1
ATOM 710 N N . GLU A 1 86 ? 26.906 -0.860 -26.453 1.00 98.31 86 GLU A N 1
ATOM 711 C CA . GLU A 1 86 ? 27.125 -1.204 -25.046 1.00 98.31 86 GLU A CA 1
ATOM 712 C C . GLU A 1 86 ? 26.303 -0.284 -24.135 1.00 98.31 86 GLU A C 1
ATOM 714 O O . GLU A 1 86 ? 25.591 -0.802 -23.277 1.00 98.31 86 GLU A O 1
ATOM 719 N N . ASP A 1 87 ? 26.230 1.018 -24.420 1.00 98.38 87 ASP A N 1
ATOM 720 C CA . ASP A 1 87 ? 25.377 1.957 -23.676 1.00 98.38 87 ASP A CA 1
ATOM 721 C C . ASP A 1 87 ? 23.902 1.540 -23.712 1.00 98.38 87 ASP A C 1
ATOM 723 O O . ASP A 1 87 ? 23.230 1.472 -22.684 1.00 98.38 87 ASP A O 1
ATOM 727 N N . ILE A 1 88 ? 23.380 1.177 -24.891 1.00 98.31 88 ILE A N 1
ATOM 728 C CA . ILE A 1 88 ? 22.004 0.672 -25.033 1.00 98.31 88 ILE A CA 1
ATOM 729 C C . ILE A 1 88 ? 21.785 -0.588 -24.192 1.00 98.31 88 ILE A C 1
ATOM 731 O O . ILE A 1 88 ? 20.712 -0.787 -23.616 1.00 98.31 88 ILE A O 1
ATOM 735 N N . LYS A 1 89 ? 22.775 -1.476 -24.143 1.00 98.25 89 LYS A N 1
ATOM 736 C CA . LYS A 1 89 ? 22.691 -2.733 -23.401 1.00 98.25 89 LYS A CA 1
ATOM 737 C C . LYS A 1 89 ? 22.727 -2.492 -21.897 1.00 98.25 89 LYS A C 1
ATOM 739 O O . LYS A 1 89 ? 21.984 -3.168 -21.185 1.00 98.25 89 LYS A O 1
ATOM 744 N N . ASP A 1 90 ? 23.524 -1.544 -21.426 1.00 98.31 90 ASP A N 1
ATOM 745 C CA . ASP A 1 90 ? 23.583 -1.182 -20.014 1.00 98.31 90 ASP A CA 1
ATOM 746 C C . ASP A 1 90 ? 22.328 -0.424 -19.578 1.00 98.31 90 ASP A C 1
ATOM 748 O O . ASP A 1 90 ? 21.678 -0.860 -18.627 1.00 98.31 90 ASP A O 1
ATOM 752 N N . MET A 1 91 ? 21.853 0.551 -20.360 1.00 98.44 91 MET A N 1
ATOM 753 C CA . MET A 1 91 ? 20.547 1.188 -20.128 1.00 98.44 91 MET A CA 1
ATOM 754 C C . MET A 1 91 ? 19.412 0.159 -20.069 1.00 98.44 91 MET A C 1
ATOM 756 O O . MET A 1 91 ? 18.523 0.243 -19.224 1.00 98.44 91 MET A O 1
ATOM 760 N N . LYS A 1 92 ? 19.431 -0.864 -20.934 1.00 98.25 92 LYS A N 1
ATOM 761 C CA . LYS A 1 92 ? 18.424 -1.934 -20.900 1.00 98.25 92 LYS A CA 1
ATOM 762 C C . LYS A 1 92 ? 18.467 -2.732 -19.593 1.00 98.25 92 LYS A C 1
ATOM 764 O O . LYS A 1 92 ? 17.407 -3.112 -19.095 1.00 98.25 92 LYS A O 1
ATOM 769 N N . LYS A 1 93 ? 19.656 -3.000 -19.040 1.00 98.31 93 LYS A N 1
ATOM 770 C CA . LYS A 1 93 ? 19.795 -3.667 -17.734 1.00 98.31 93 LYS A CA 1
ATOM 771 C C . LYS A 1 93 ? 19.285 -2.778 -16.605 1.00 98.31 93 LYS A C 1
ATOM 773 O O . LYS A 1 93 ? 18.566 -3.271 -15.745 1.00 98.31 93 LYS A O 1
ATOM 778 N N . GLU A 1 94 ? 19.615 -1.490 -16.622 1.00 98.44 94 GLU A N 1
ATOM 779 C CA . GLU A 1 94 ? 19.151 -0.535 -15.611 1.00 98.44 94 GLU A CA 1
ATOM 780 C C . GLU A 1 94 ? 17.628 -0.400 -15.617 1.00 98.44 94 GLU A C 1
ATOM 782 O O . GLU A 1 94 ? 17.000 -0.484 -14.564 1.00 98.44 94 GLU A O 1
ATOM 787 N N . ILE A 1 95 ? 17.016 -0.297 -16.801 1.00 98.38 95 ILE A N 1
ATOM 788 C CA . ILE A 1 95 ? 15.556 -0.282 -16.952 1.00 98.38 95 ILE A CA 1
ATOM 789 C C . ILE A 1 95 ? 14.937 -1.568 -16.394 1.00 98.38 95 ILE A C 1
ATOM 791 O O . ILE A 1 95 ? 13.922 -1.512 -15.701 1.00 98.38 95 ILE A O 1
ATOM 795 N N . GLN A 1 96 ? 15.535 -2.729 -16.675 1.00 98.12 96 GLN A N 1
ATOM 796 C CA . GLN A 1 96 ? 15.042 -4.005 -16.160 1.00 98.12 96 GLN A CA 1
ATOM 797 C C . GLN A 1 96 ? 15.136 -4.075 -14.628 1.00 98.12 96 GLN A C 1
ATOM 799 O O . GLN A 1 96 ? 14.157 -4.443 -13.983 1.00 98.12 96 GLN A O 1
ATOM 804 N N . LYS A 1 97 ? 16.263 -3.648 -14.048 1.00 98.25 97 LYS A N 1
ATOM 805 C CA . LYS A 1 97 ? 16.451 -3.573 -12.594 1.00 98.25 97 LYS A CA 1
ATOM 806 C C . LYS A 1 97 ? 15.440 -2.627 -11.946 1.00 98.25 97 LYS A C 1
ATOM 808 O O . LYS A 1 97 ? 14.780 -2.997 -10.985 1.00 98.25 97 LYS A O 1
ATOM 813 N N . SER A 1 98 ? 15.259 -1.436 -12.515 1.00 98.25 98 SER A N 1
ATOM 814 C CA . SER A 1 98 ? 14.282 -0.459 -12.027 1.00 98.25 98 SER A CA 1
ATOM 815 C C . SER A 1 98 ? 12.852 -1.005 -12.084 1.00 98.25 98 SER A C 1
ATOM 817 O O . SER A 1 98 ? 12.064 -0.784 -11.167 1.00 98.25 98 SER A O 1
ATOM 819 N N . LYS A 1 99 ? 12.514 -1.772 -13.127 1.00 98.00 99 LYS A N 1
ATOM 820 C CA . LYS A 1 99 ? 11.210 -2.433 -13.240 1.00 98.00 99 LYS A CA 1
ATOM 821 C C . LYS A 1 99 ? 10.998 -3.489 -12.152 1.00 98.00 99 LYS A C 1
ATOM 823 O O . LYS A 1 99 ? 9.891 -3.589 -11.630 1.00 98.00 99 LYS A O 1
ATOM 828 N N . GLU A 1 100 ? 12.026 -4.265 -11.825 1.00 98.00 100 GLU A N 1
ATOM 829 C CA . GLU A 1 100 ? 11.984 -5.260 -10.746 1.00 98.00 100 GLU A CA 1
ATOM 830 C C . GLU A 1 100 ? 1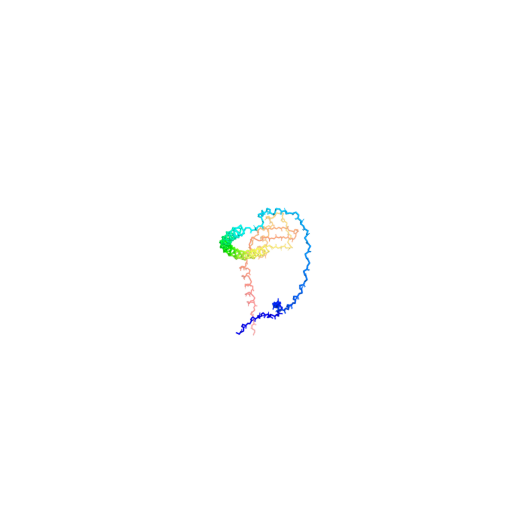1.834 -4.590 -9.374 1.00 98.00 100 GLU A C 1
ATOM 832 O O . GLU A 1 100 ? 10.950 -4.965 -8.606 1.00 98.00 100 GLU A O 1
ATOM 837 N N . GLU A 1 101 ? 12.612 -3.538 -9.103 1.00 97.94 101 GLU A N 1
ATOM 838 C CA . GLU A 1 101 ? 12.518 -2.743 -7.871 1.00 97.94 101 GLU A CA 1
ATOM 839 C C . GLU A 1 101 ? 11.129 -2.100 -7.712 1.00 97.94 101 GLU A C 1
ATOM 841 O O . GLU A 1 101 ? 10.521 -2.181 -6.645 1.00 97.94 101 GLU A O 1
ATOM 846 N N . MET A 1 102 ? 10.582 -1.524 -8.788 1.00 97.88 102 MET A N 1
ATOM 847 C CA . MET A 1 102 ? 9.225 -0.970 -8.801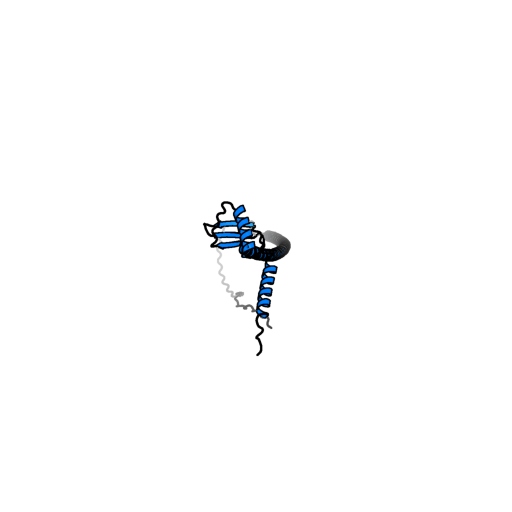 1.00 97.88 102 MET A CA 1
ATOM 848 C C . MET A 1 102 ? 8.169 -2.053 -8.535 1.00 97.88 102 MET A C 1
ATOM 850 O O . MET A 1 102 ? 7.204 -1.803 -7.818 1.00 97.88 102 MET A O 1
ATOM 854 N N . GLY A 1 103 ? 8.349 -3.257 -9.088 1.00 98.31 103 GLY A N 1
ATOM 855 C CA . GLY A 1 103 ? 7.479 -4.404 -8.823 1.00 98.31 103 GLY A CA 1
ATOM 856 C C . GLY A 1 103 ? 7.460 -4.785 -7.342 1.00 98.31 103 GLY A C 1
ATOM 857 O O . GLY A 1 103 ? 6.384 -4.850 -6.751 1.00 98.31 103 GLY A O 1
ATOM 858 N N . SER A 1 104 ? 8.641 -4.933 -6.732 1.00 98.19 104 SER A N 1
ATOM 859 C CA . SER A 1 104 ? 8.784 -5.218 -5.295 1.00 98.19 104 SER A CA 1
ATOM 860 C C . SER A 1 104 ? 8.111 -4.149 -4.434 1.00 98.19 104 SER A C 1
ATOM 862 O O . SER A 1 104 ? 7.355 -4.463 -3.520 1.00 98.19 104 SER A O 1
ATOM 864 N N . MET A 1 105 ? 8.318 -2.871 -4.761 1.00 98.19 105 MET A N 1
ATOM 865 C CA . MET A 1 105 ? 7.713 -1.766 -4.018 1.00 98.19 105 MET A CA 1
ATOM 866 C C . MET A 1 105 ? 6.181 -1.783 -4.101 1.00 98.19 105 MET A C 1
ATOM 868 O O . MET A 1 105 ? 5.502 -1.528 -3.108 1.00 98.19 105 MET A O 1
ATOM 872 N N . VAL A 1 106 ? 5.616 -2.094 -5.272 1.00 98.06 106 VAL A N 1
ATOM 873 C CA . VAL A 1 106 ? 4.162 -2.241 -5.425 1.00 98.06 106 VAL A CA 1
ATOM 874 C C . VAL A 1 106 ? 3.644 -3.385 -4.555 1.00 98.06 106 VAL A C 1
ATOM 876 O O . VAL A 1 106 ? 2.633 -3.208 -3.874 1.00 98.06 106 VAL A O 1
ATOM 879 N N . GLU A 1 107 ? 4.332 -4.527 -4.527 1.00 97.81 107 GLU A N 1
ATOM 880 C CA . GLU A 1 107 ? 3.966 -5.657 -3.668 1.00 97.81 107 GLU A CA 1
ATOM 881 C C . GLU A 1 107 ? 3.989 -5.268 -2.182 1.00 97.81 107 GLU A C 1
ATOM 883 O O . GLU A 1 107 ? 2.991 -5.469 -1.486 1.00 97.81 107 GLU A O 1
ATOM 888 N N . GLU A 1 108 ? 5.051 -4.618 -1.707 1.00 98.00 108 GLU A N 1
ATOM 889 C CA . GLU A 1 108 ? 5.156 -4.132 -0.324 1.00 98.00 108 GLU A CA 1
ATOM 890 C C . GLU A 1 108 ? 4.027 -3.155 0.035 1.00 98.00 108 GLU A C 1
ATOM 892 O O . GLU A 1 108 ? 3.362 -3.317 1.060 1.00 98.00 108 GLU A O 1
ATOM 897 N N . ILE A 1 109 ? 3.733 -2.183 -0.835 1.00 98.00 109 ILE A N 1
ATOM 898 C CA . ILE A 1 109 ? 2.631 -1.232 -0.625 1.00 98.00 109 ILE A CA 1
ATOM 899 C C . ILE A 1 109 ? 1.290 -1.968 -0.526 1.00 98.00 109 ILE A C 1
ATOM 901 O O . ILE A 1 109 ? 0.459 -1.632 0.323 1.00 98.00 109 ILE A O 1
ATOM 905 N N . THR A 1 110 ? 1.055 -2.973 -1.374 1.00 97.88 110 THR A N 1
ATOM 906 C CA . THR A 1 110 ? -0.188 -3.754 -1.315 1.00 97.88 110 THR A CA 1
ATOM 907 C C . THR A 1 110 ? -0.304 -4.571 -0.030 1.00 97.88 110 THR A C 1
ATOM 909 O O . THR A 1 110 ? -1.398 -4.641 0.534 1.00 97.88 110 THR A O 1
ATOM 912 N N . GLN A 1 111 ? 0.802 -5.129 0.472 1.00 98.00 111 GLN A N 1
ATOM 913 C CA . GLN A 1 111 ? 0.833 -5.861 1.739 1.00 98.00 111 GLN A CA 1
ATOM 914 C C . GLN A 1 111 ? 0.552 -4.935 2.924 1.00 98.00 111 GLN A C 1
ATOM 916 O O . GLN A 1 111 ? -0.376 -5.197 3.689 1.00 98.00 111 GLN A O 1
ATOM 921 N N . VAL A 1 112 ? 1.262 -3.807 3.020 1.00 98.19 112 VAL A N 1
ATOM 922 C CA . VAL A 1 112 ? 1.065 -2.813 4.088 1.00 98.19 112 VAL A CA 1
ATOM 923 C C . VAL A 1 112 ? -0.371 -2.296 4.097 1.00 98.19 112 VAL A C 1
ATOM 925 O O . VAL A 1 112 ? -0.980 -2.164 5.156 1.00 98.19 112 VAL A O 1
ATOM 928 N N . LYS A 1 113 ? -0.956 -2.045 2.921 1.00 98.12 113 LYS A N 1
ATOM 929 C CA . LYS A 1 113 ? -2.357 -1.626 2.823 1.00 98.12 113 LYS A CA 1
ATOM 930 C C . LYS A 1 113 ? -3.315 -2.694 3.361 1.00 98.12 113 LYS A C 1
ATOM 932 O O . LYS A 1 113 ? -4.239 -2.362 4.097 1.00 98.12 113 LYS A O 1
ATOM 937 N N . ALA A 1 114 ? -3.087 -3.964 3.028 1.00 97.69 114 ALA A N 1
ATOM 938 C CA . ALA A 1 114 ? -3.913 -5.064 3.520 1.00 97.69 114 ALA A CA 1
ATOM 939 C C . ALA A 1 114 ? -3.786 -5.261 5.041 1.00 97.69 114 ALA A C 1
ATOM 941 O O . ALA A 1 114 ? -4.772 -5.579 5.705 1.00 97.69 114 ALA A O 1
ATOM 942 N N . GLU A 1 115 ? -2.592 -5.076 5.604 1.00 98.06 115 GLU A N 1
ATOM 943 C CA . GLU A 1 115 ? -2.373 -5.105 7.054 1.00 98.06 115 GLU A CA 1
ATOM 944 C C . GLU A 1 115 ? -3.050 -3.930 7.755 1.00 98.06 115 GLU A C 1
ATOM 946 O O . GLU A 1 115 ? -3.737 -4.129 8.756 1.00 98.06 115 GLU A O 1
ATOM 951 N N . TRP A 1 116 ? -2.937 -2.727 7.191 1.00 98.06 116 TRP A N 1
ATOM 952 C CA . TRP A 1 116 ? -3.612 -1.539 7.702 1.00 98.06 116 TRP A CA 1
ATOM 953 C C . TRP A 1 116 ? -5.132 -1.711 7.745 1.00 98.06 116 TRP A C 1
ATOM 955 O O . TRP A 1 116 ? -5.755 -1.396 8.756 1.00 98.06 116 TRP A O 1
ATOM 965 N N . ASP A 1 117 ? -5.736 -2.245 6.680 1.00 97.44 117 ASP A N 1
ATOM 966 C CA . ASP A 1 117 ? -7.179 -2.487 6.638 1.00 97.44 117 ASP A CA 1
ATOM 967 C C . ASP A 1 117 ? -7.610 -3.523 7.695 1.00 97.44 117 ASP A C 1
ATOM 969 O O . ASP A 1 117 ? -8.629 -3.334 8.359 1.00 97.44 117 ASP A O 1
ATOM 973 N N . LYS A 1 118 ? -6.813 -4.575 7.928 1.00 97.94 118 LYS A N 1
ATOM 974 C CA . LYS A 1 118 ? -7.073 -5.548 9.007 1.00 97.94 118 LYS A CA 1
ATOM 975 C C . LYS A 1 118 ? -6.988 -4.911 10.391 1.00 97.94 118 LYS A C 1
ATOM 977 O O . LYS A 1 118 ? -7.875 -5.135 11.214 1.00 97.94 118 LYS A O 1
ATOM 982 N N . GLU A 1 119 ? -5.943 -4.130 10.650 1.00 98.12 119 GLU A N 1
ATOM 983 C CA . GLU A 1 119 ? -5.747 -3.480 11.948 1.00 98.12 119 GLU A CA 1
ATOM 984 C C . GLU A 1 119 ? -6.843 -2.445 12.212 1.00 98.12 119 GLU A C 1
ATOM 986 O O . GLU A 1 119 ? -7.397 -2.378 13.308 1.00 98.12 119 GLU A O 1
ATOM 991 N N . LYS A 1 120 ? -7.238 -1.694 11.182 1.00 97.94 120 LYS A N 1
ATOM 992 C CA . LYS A 1 120 ? -8.365 -0.764 11.231 1.00 97.94 120 LYS A CA 1
ATOM 993 C C . LYS A 1 120 ? -9.653 -1.469 11.671 1.00 97.94 120 LYS A C 1
ATOM 995 O O . LYS A 1 120 ? -10.296 -1.012 12.615 1.00 97.94 120 LYS A O 1
ATOM 1000 N N . GLU A 1 121 ? -10.017 -2.585 11.039 1.00 98.06 121 GLU A N 1
ATOM 1001 C CA . GLU A 1 121 ? -11.212 -3.361 11.413 1.00 98.06 121 GLU A CA 1
ATOM 1002 C C . GLU A 1 121 ? -11.110 -3.964 12.825 1.00 98.06 121 GLU A C 1
ATOM 1004 O O . GLU A 1 121 ? -12.087 -3.964 13.585 1.00 98.06 121 GLU A O 1
ATOM 1009 N N . ALA A 1 122 ? -9.921 -4.428 13.221 1.00 98.06 122 ALA A N 1
ATOM 1010 C CA . ALA A 1 122 ? -9.675 -4.931 14.569 1.00 98.06 122 ALA A CA 1
ATOM 1011 C C . ALA A 1 122 ? -9.868 -3.833 15.628 1.00 98.06 122 ALA A C 1
ATOM 1013 O O . ALA A 1 122 ? -10.516 -4.059 16.652 1.00 98.06 122 ALA A O 1
ATOM 1014 N N . VAL A 1 123 ? -9.363 -2.624 15.374 1.00 98.19 123 VAL A N 1
ATOM 1015 C CA . VAL A 1 123 ? -9.535 -1.469 16.262 1.00 98.19 123 VAL A CA 1
ATOM 1016 C C . VAL A 1 123 ? -11.005 -1.062 16.357 1.00 98.19 123 VAL A C 1
ATOM 1018 O O . VAL A 1 123 ? -11.495 -0.888 17.472 1.00 98.19 123 VAL A O 1
ATOM 1021 N N . TYR A 1 124 ? -11.739 -0.978 15.242 1.00 97.88 124 TYR A N 1
ATOM 1022 C CA . TYR A 1 124 ? -13.179 -0.680 15.279 1.00 97.88 124 TYR A CA 1
ATOM 1023 C C . TYR A 1 124 ? -13.966 -1.710 16.089 1.00 97.88 124 TYR A C 1
ATOM 1025 O O . TYR A 1 124 ? -14.820 -1.340 16.895 1.00 97.88 124 TYR A O 1
ATOM 1033 N N . SER A 1 125 ? -13.639 -2.993 15.934 1.00 97.88 125 SER A N 1
ATOM 1034 C CA . SER A 1 125 ? -14.267 -4.065 16.710 1.00 97.88 125 SER A CA 1
ATOM 1035 C C . SER A 1 125 ? -13.983 -3.915 18.208 1.00 97.88 125 SER A C 1
ATOM 1037 O O . SER A 1 125 ? -14.899 -3.997 19.025 1.00 97.88 125 SER A O 1
ATOM 1039 N N . ARG A 1 126 ? -12.736 -3.601 18.584 1.00 98.06 126 ARG A N 1
ATOM 1040 C CA . ARG A 1 126 ? -12.346 -3.363 19.984 1.00 98.06 126 ARG A CA 1
ATOM 1041 C C . ARG A 1 126 ? -13.022 -2.138 20.592 1.00 98.06 126 ARG A C 1
ATOM 1043 O O . ARG A 1 126 ? -13.390 -2.184 21.763 1.00 98.06 126 ARG A O 1
ATOM 1050 N N . ILE A 1 127 ? -13.174 -1.059 19.824 1.00 98.06 127 ILE A N 1
ATOM 1051 C CA . ILE A 1 127 ? -13.895 0.143 20.263 1.00 98.06 127 ILE A CA 1
ATOM 1052 C C . ILE A 1 127 ? -15.352 -0.213 20.544 1.00 98.06 127 ILE A C 1
ATOM 1054 O O . ILE A 1 127 ? -15.830 0.047 21.643 1.00 98.06 127 ILE A O 1
ATOM 1058 N N . LYS A 1 128 ? -16.018 -0.898 19.611 1.00 97.75 128 LYS A N 1
ATOM 1059 C CA . LYS A 1 128 ? -17.409 -1.322 19.782 1.00 97.75 128 LYS A CA 1
ATOM 1060 C C . LYS A 1 128 ? -17.598 -2.219 21.009 1.00 97.75 128 LYS A C 1
ATOM 1062 O O . LYS A 1 128 ? -18.513 -2.016 21.797 1.00 97.75 128 LYS A O 1
ATOM 1067 N N . GLU A 1 129 ? -16.703 -3.182 21.223 1.00 97.56 129 GLU A N 1
ATOM 1068 C CA . GLU A 1 129 ? -16.738 -4.011 22.432 1.00 97.56 129 GLU A CA 1
ATOM 1069 C C . GLU A 1 129 ? -16.549 -3.195 23.717 1.00 97.56 129 GLU A C 1
ATOM 1071 O O . GLU A 1 129 ? -17.154 -3.508 24.746 1.00 97.56 129 GLU A O 1
ATOM 1076 N N . ALA A 1 130 ? -15.688 -2.176 23.690 1.00 96.88 130 ALA A N 1
ATOM 1077 C CA . ALA A 1 130 ? -15.476 -1.294 24.829 1.00 96.88 130 ALA A CA 1
ATOM 1078 C C . ALA A 1 130 ? -16.714 -0.430 25.111 1.00 96.88 130 ALA A C 1
ATOM 1080 O O . ALA A 1 130 ? -17.093 -0.303 26.275 1.00 96.88 130 ALA A O 1
ATOM 1081 N N . GLU A 1 131 ? -17.367 0.095 24.073 1.00 97.25 131 GLU A N 1
ATOM 1082 C CA . GLU A 1 131 ? -18.635 0.828 24.168 1.00 97.25 131 GLU A CA 1
ATOM 1083 C C . GLU A 1 131 ? -19.737 -0.054 24.774 1.00 97.25 131 GLU A C 1
ATOM 1085 O O . GLU A 1 131 ? -20.323 0.314 25.792 1.00 97.25 131 GLU A O 1
ATOM 1090 N N 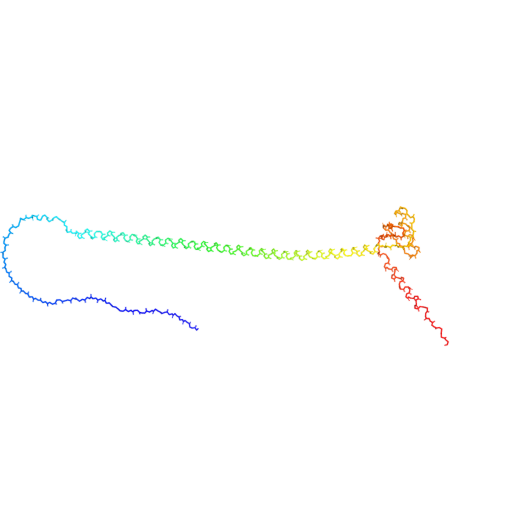. ASP A 1 132 ? -19.935 -1.272 24.257 1.00 96.69 132 ASP A N 1
ATOM 1091 C CA . ASP A 1 132 ? -20.928 -2.226 24.776 1.00 96.69 132 ASP A CA 1
ATOM 1092 C C . ASP A 1 132 ? -20.663 -2.596 26.249 1.00 96.69 132 ASP A C 1
ATOM 1094 O O . ASP A 1 132 ? -21.586 -2.785 27.052 1.00 96.69 132 ASP A O 1
ATOM 1098 N N . ARG A 1 133 ? -19.388 -2.745 26.635 1.00 96.56 133 ARG A N 1
ATOM 1099 C CA . ARG A 1 133 ? -18.998 -2.998 28.034 1.00 96.56 133 ARG A CA 1
ATOM 1100 C C . ARG A 1 133 ? -19.278 -1.787 28.914 1.00 96.56 133 ARG A C 1
ATOM 1102 O O . ARG A 1 133 ? -19.772 -1.964 30.027 1.00 96.56 133 ARG A O 1
ATOM 1109 N N . MET A 1 134 ? -18.980 -0.585 28.432 1.00 94.69 134 MET A N 1
ATOM 1110 C CA . MET A 1 134 ? -19.228 0.660 29.153 1.00 94.69 134 MET A CA 1
ATOM 1111 C C . MET A 1 134 ? -20.724 0.858 29.393 1.00 94.69 134 MET A C 1
ATOM 1113 O O . MET A 1 134 ? -21.126 1.066 30.535 1.00 94.69 134 MET A O 1
ATOM 1117 N N . GLU A 1 135 ? -21.554 0.654 28.369 1.00 94.06 135 GLU A N 1
ATOM 1118 C CA . GLU A 1 135 ? -23.010 0.749 28.483 1.00 94.06 135 GLU A CA 1
ATOM 1119 C C . GLU A 1 135 ? -23.561 -0.238 29.528 1.00 94.06 135 GLU A C 1
ATOM 1121 O O . GLU A 1 135 ? -24.404 0.109 30.360 1.00 94.06 135 GLU A O 1
ATOM 1126 N N . LYS A 1 136 ? -23.055 -1.479 29.548 1.00 91.38 136 LYS A N 1
ATOM 1127 C CA . LYS A 1 136 ? -23.437 -2.473 30.567 1.00 91.38 136 LYS A CA 1
ATOM 1128 C C . LYS A 1 136 ? -23.070 -2.017 31.976 1.00 91.38 136 LYS A C 1
ATOM 1130 O O . LYS A 1 136 ? -23.888 -2.173 32.885 1.00 91.38 136 LYS A O 1
ATOM 1135 N N . ILE A 1 137 ? -21.873 -1.461 32.158 1.00 88.69 137 ILE A N 1
ATOM 1136 C CA . ILE A 1 137 ? -21.411 -0.940 33.450 1.00 88.69 137 ILE A CA 1
ATOM 1137 C C . ILE A 1 137 ? -22.275 0.248 33.887 1.00 88.69 137 ILE A C 1
ATOM 1139 O O . ILE A 1 137 ? -22.692 0.300 35.041 1.00 88.69 137 ILE A O 1
ATOM 1143 N N . GLU A 1 138 ? -22.602 1.175 32.990 1.00 87.75 138 GLU A N 1
ATOM 1144 C CA . GLU A 1 138 ? -23.471 2.318 33.292 1.00 87.75 138 GLU A CA 1
ATOM 1145 C C . GLU A 1 138 ? -24.879 1.873 33.690 1.00 87.75 138 GLU A C 1
ATOM 1147 O O . GLU A 1 138 ? -25.387 2.281 34.736 1.00 87.75 138 GLU A O 1
ATOM 1152 N N . ARG A 1 139 ? -25.485 0.949 32.933 1.00 86.25 139 ARG A N 1
ATOM 1153 C CA . ARG A 1 139 ? -26.788 0.358 33.280 1.00 86.25 139 ARG A CA 1
ATOM 1154 C C . ARG A 1 139 ? -26.754 -0.364 34.627 1.00 86.25 139 ARG A C 1
ATOM 1156 O O . ARG A 1 139 ? -27.757 -0.375 35.338 1.00 86.25 139 ARG A O 1
ATOM 1163 N N . GLN A 1 140 ? -25.641 -1.002 34.987 1.00 80.19 140 GLN A N 1
ATOM 1164 C CA . GLN A 1 140 ? -25.468 -1.618 36.307 1.00 80.19 140 GLN A CA 1
ATOM 1165 C C . GLN A 1 140 ? -25.340 -0.566 37.413 1.00 80.19 140 GLN A C 1
ATOM 1167 O O . GLN A 1 140 ? -26.034 -0.684 38.416 1.00 80.19 140 GLN A O 1
ATOM 1172 N N . LYS A 1 141 ? -24.540 0.490 37.218 1.00 80.12 141 LYS A N 1
ATOM 1173 C CA . LYS A 1 141 ? -24.415 1.598 38.180 1.00 80.12 141 LYS A CA 1
ATOM 1174 C C . LYS A 1 141 ? -25.753 2.284 38.444 1.00 80.12 141 LYS A C 1
ATOM 1176 O O . LYS A 1 141 ? -26.085 2.535 39.593 1.00 80.12 141 LYS A O 1
ATOM 1181 N N . ILE A 1 142 ? -26.543 2.535 37.399 1.00 79.31 142 ILE A N 1
ATOM 1182 C CA . ILE A 1 142 ? -27.877 3.130 37.551 1.00 79.31 142 ILE A CA 1
ATOM 1183 C C . ILE A 1 142 ? -28.804 2.190 38.328 1.00 79.31 142 ILE A C 1
ATOM 1185 O O . ILE A 1 142 ? -29.492 2.646 39.230 1.00 79.31 142 ILE A O 1
ATOM 1189 N N . ARG A 1 143 ? -28.809 0.882 38.027 1.00 75.25 143 ARG A N 1
ATOM 1190 C CA . ARG A 1 143 ? -29.638 -0.092 38.767 1.00 75.25 143 ARG A CA 1
ATOM 1191 C C . ARG A 1 143 ? -29.234 -0.239 40.231 1.00 75.25 143 ARG A C 1
ATOM 1193 O O . ARG A 1 143 ? -30.096 -0.456 41.073 1.00 75.25 143 ARG A O 1
ATOM 1200 N N . ASN A 1 144 ? -27.943 -0.137 40.523 1.00 80.12 144 ASN A N 1
ATOM 1201 C CA . ASN A 1 144 ? -27.444 -0.251 41.885 1.00 80.12 144 ASN A CA 1
ATOM 1202 C C . ASN A 1 144 ? -27.690 1.024 42.704 1.00 80.12 144 ASN A C 1
ATOM 1204 O O . ASN A 1 144 ? -27.632 0.948 43.923 1.00 80.12 144 ASN A O 1
ATOM 1208 N N . ASN A 1 145 ? -27.993 2.163 42.077 1.00 83.50 145 ASN A N 1
ATOM 1209 C CA . ASN A 1 145 ? -28.224 3.421 42.778 1.00 83.50 145 ASN A CA 1
ATOM 1210 C C . ASN A 1 145 ? -29.727 3.690 42.933 1.00 83.50 145 ASN A C 1
ATOM 1212 O O . ASN A 1 145 ? -30.448 3.874 41.955 1.00 83.50 145 ASN A O 1
ATOM 1216 N N . LEU A 1 146 ? -30.193 3.770 44.175 1.00 79.75 146 LEU A N 1
ATOM 1217 C CA . LEU A 1 146 ? -31.564 4.119 44.536 1.00 79.75 146 LEU A CA 1
ATOM 1218 C C . LEU A 1 146 ? -31.595 5.524 45.138 1.00 79.75 146 LEU A C 1
ATOM 1220 O O . LEU A 1 146 ? -30.811 5.844 46.029 1.00 79.75 146 LEU A O 1
ATOM 1224 N N . LEU A 1 147 ? -32.522 6.359 44.669 1.00 80.81 147 LEU A N 1
ATOM 1225 C CA . LEU A 1 147 ? -32.839 7.630 45.314 1.00 80.81 147 LEU A CA 1
ATOM 1226 C C . LEU A 1 147 ? -34.069 7.427 46.197 1.00 80.81 147 LEU A C 1
ATOM 1228 O O . LEU A 1 147 ? -35.155 7.143 45.697 1.00 80.81 147 LEU A O 1
ATOM 1232 N N . ILE A 1 148 ? -33.894 7.600 47.501 1.00 80.44 148 ILE A N 1
ATOM 1233 C CA . ILE A 1 148 ? -34.959 7.492 48.494 1.00 80.44 148 ILE A CA 1
ATOM 1234 C C . ILE A 1 148 ? -35.332 8.907 48.930 1.00 80.44 148 ILE A C 1
ATOM 1236 O O . ILE A 1 148 ? -34.468 9.685 49.337 1.00 80.44 148 ILE A O 1
ATOM 1240 N N . THR A 1 149 ? -36.613 9.258 48.818 1.00 81.00 149 THR A N 1
ATOM 1241 C CA . THR A 1 149 ? -37.147 10.584 49.167 1.00 81.00 149 THR A CA 1
ATOM 1242 C C . THR A 1 149 ? -38.299 10.473 50.156 1.00 81.00 149 THR A C 1
ATOM 1244 O O . THR A 1 149 ? -39.073 9.523 50.079 1.00 81.00 149 THR A O 1
ATOM 1247 N N . GLY A 1 150 ? -38.461 11.476 51.020 1.00 71.25 150 GLY A N 1
ATOM 1248 C CA . GLY A 1 150 ? -39.579 11.563 51.967 1.00 71.25 150 GLY A CA 1
ATOM 1249 C C . GLY A 1 150 ? -39.335 10.843 53.294 1.00 71.25 150 GLY A C 1
ATOM 1250 O O . GLY A 1 150 ? -40.277 10.639 54.052 1.00 71.25 150 GLY A O 1
ATOM 1251 N N . ILE A 1 151 ? -38.083 10.467 53.581 1.00 70.44 151 ILE A N 1
ATOM 1252 C CA . ILE A 1 151 ? -37.683 9.892 54.869 1.00 70.44 151 ILE A CA 1
ATOM 1253 C C . ILE A 1 151 ? -36.774 10.894 55.579 1.00 70.44 151 ILE A C 1
ATOM 1255 O O . ILE A 1 151 ? -35.683 11.205 55.101 1.00 70.44 151 ILE A O 1
ATOM 1259 N N . THR A 1 152 ? -37.222 11.401 56.726 1.00 65.94 152 THR A N 1
ATOM 1260 C CA . THR A 1 152 ? -36.402 12.212 57.631 1.00 65.94 152 THR A CA 1
ATOM 1261 C C . THR A 1 152 ? -35.473 11.292 58.416 1.00 65.94 152 THR A C 1
ATOM 1263 O O . THR A 1 152 ? -35.940 10.415 59.142 1.00 65.94 152 THR A O 1
ATOM 1266 N N . MET A 1 153 ? -34.162 11.470 58.267 1.00 69.12 153 MET A N 1
ATOM 1267 C CA . MET A 1 153 ? -33.163 10.631 58.933 1.00 69.12 153 MET A CA 1
ATOM 1268 C C . MET A 1 153 ? -32.184 11.462 59.752 1.00 69.12 153 MET A C 1
ATOM 1270 O O . MET A 1 153 ? -31.470 12.293 59.191 1.00 69.12 153 MET A O 1
ATOM 1274 N N . ASP A 1 154 ? -32.061 11.168 61.042 1.00 67.94 154 ASP A N 1
ATOM 1275 C CA . ASP A 1 154 ? -31.135 11.849 61.960 1.00 67.94 154 ASP A CA 1
ATOM 1276 C C . ASP A 1 154 ? -29.795 11.106 62.111 1.00 67.94 154 ASP A C 1
ATOM 1278 O O . ASP A 1 154 ? -29.185 11.081 63.178 1.00 67.94 154 ASP A O 1
ATOM 1282 N N . ALA A 1 155 ? -29.311 10.478 61.037 1.00 68.38 155 ALA A N 1
ATOM 1283 C CA . ALA A 1 155 ? -27.979 9.882 61.025 1.00 68.38 155 ALA A CA 1
ATOM 1284 C C . ALA A 1 155 ? -26.924 10.965 60.734 1.00 68.38 155 ALA A C 1
ATOM 1286 O O . ALA A 1 155 ? -26.974 11.619 59.692 1.00 68.38 155 ALA A O 1
ATOM 1287 N N . GLN A 1 156 ? -25.983 11.164 61.664 1.00 67.81 156 GLN A N 1
ATOM 1288 C CA . GLN A 1 156 ? -24.859 12.103 61.508 1.00 67.81 156 GLN A CA 1
ATOM 1289 C C . GLN A 1 156 ? -23.651 11.490 60.781 1.00 67.81 156 GLN A C 1
ATOM 1291 O O . GLN A 1 156 ? -22.826 12.235 60.264 1.00 67.81 156 GLN A O 1
ATOM 1296 N N . ASN A 1 157 ? -23.562 10.155 60.732 1.00 78.31 157 ASN A N 1
ATOM 1297 C CA . ASN A 1 157 ? -22.447 9.409 60.147 1.00 78.31 157 ASN A CA 1
ATOM 1298 C C . ASN A 1 157 ? -22.942 8.427 59.081 1.00 78.31 157 ASN A C 1
ATOM 1300 O O . ASN A 1 157 ? -23.976 7.780 59.272 1.00 78.31 157 ASN A O 1
ATOM 1304 N N . ASP A 1 158 ? -22.141 8.242 58.032 1.00 79.62 158 ASP A N 1
ATOM 1305 C CA . ASP A 1 158 ? -22.475 7.397 56.879 1.00 79.62 158 ASP A CA 1
ATOM 1306 C C . ASP A 1 158 ? -22.678 5.918 57.268 1.00 79.62 158 ASP A C 1
ATOM 1308 O O . ASP A 1 158 ? -23.646 5.299 56.847 1.00 79.62 158 ASP A O 1
ATOM 1312 N N . SER A 1 159 ? -21.876 5.372 58.191 1.00 81.88 159 SER A N 1
ATOM 1313 C CA . SER A 1 159 ? -22.030 3.977 58.657 1.00 81.88 159 SER A CA 1
ATOM 1314 C C . SER A 1 159 ? -23.354 3.714 59.398 1.00 81.88 159 SER A C 1
ATOM 1316 O O . SER A 1 159 ? -23.947 2.648 59.253 1.00 81.88 159 SER A O 1
ATOM 1318 N N . ILE A 1 160 ? -23.861 4.692 60.159 1.00 83.81 160 ILE A N 1
ATOM 1319 C CA . ILE A 1 160 ? -25.164 4.569 60.842 1.00 83.81 160 ILE A CA 1
ATOM 1320 C C . ILE A 1 160 ? -26.302 4.697 59.821 1.00 83.81 160 ILE A C 1
ATOM 1322 O O . ILE A 1 160 ? -27.334 4.039 59.947 1.00 83.81 160 ILE A O 1
ATOM 1326 N N . LEU A 1 161 ? -26.111 5.547 58.807 1.00 84.81 161 LEU A N 1
ATOM 1327 C CA . LEU A 1 161 ? -27.052 5.739 57.710 1.00 84.81 161 LEU A CA 1
ATOM 1328 C C . LEU A 1 161 ? -27.207 4.455 56.881 1.00 84.81 161 LEU A C 1
ATOM 1330 O O . LEU A 1 161 ? -28.335 4.074 56.579 1.00 84.81 161 LEU A O 1
ATOM 1334 N N . GLU A 1 162 ? -26.105 3.769 56.572 1.00 86.75 162 GLU A N 1
ATOM 1335 C CA . GLU A 1 162 ? -26.094 2.473 55.884 1.00 86.75 162 GLU A CA 1
ATOM 1336 C C . GLU A 1 162 ? -26.896 1.416 56.653 1.00 86.75 162 GLU A C 1
ATOM 1338 O O . GLU A 1 162 ? -27.867 0.886 56.116 1.00 86.75 162 GLU A O 1
ATOM 1343 N N . GLU A 1 163 ? -26.574 1.172 57.930 1.00 86.50 163 GLU A N 1
ATOM 1344 C CA . GLU A 1 163 ? -27.297 0.187 58.752 1.00 86.50 163 GLU A CA 1
ATOM 1345 C C . GLU A 1 163 ? -28.790 0.519 58.900 1.00 86.50 163 GLU A C 1
ATOM 1347 O O . GLU A 1 163 ? -29.643 -0.374 58.919 1.00 86.50 163 GLU A O 1
ATOM 1352 N N . ALA A 1 164 ? -29.129 1.806 59.029 1.00 86.06 164 ALA A N 1
ATOM 1353 C CA . ALA A 1 164 ? -30.515 2.252 59.121 1.00 86.06 164 ALA A CA 1
ATOM 1354 C C . ALA A 1 164 ? -31.277 2.021 57.807 1.00 86.06 164 ALA A C 1
ATOM 1356 O O . ALA A 1 164 ? -32.431 1.590 57.840 1.00 86.06 164 ALA A O 1
ATOM 1357 N N . MET A 1 165 ? -30.641 2.271 56.659 1.00 85.25 165 MET A N 1
ATOM 1358 C CA . MET A 1 165 ? -31.222 1.987 55.346 1.00 85.25 165 MET A CA 1
ATOM 1359 C C . MET A 1 165 ? -31.380 0.485 55.100 1.00 85.25 165 MET A C 1
ATOM 1361 O O . MET A 1 165 ? -32.423 0.079 54.593 1.00 85.25 165 MET A O 1
ATOM 1365 N N . GLU A 1 166 ? -30.419 -0.347 55.514 1.00 86.81 166 GLU A N 1
ATOM 1366 C CA . GLU A 1 166 ? -30.536 -1.808 55.409 1.00 86.81 166 GLU A CA 1
ATOM 1367 C C . GLU A 1 166 ? -31.734 -2.328 56.210 1.00 86.81 166 GLU A C 1
ATOM 1369 O O . GLU A 1 166 ? -32.574 -3.044 55.666 1.00 86.81 166 GLU A O 1
ATOM 1374 N N . LYS A 1 167 ? -31.868 -1.904 57.475 1.00 86.19 167 LYS A N 1
ATOM 1375 C CA . LYS A 1 167 ? -33.002 -2.292 58.331 1.00 86.19 167 LYS A CA 1
ATOM 1376 C C . LYS A 1 167 ? -34.337 -1.812 57.774 1.00 86.19 167 LYS A C 1
ATOM 1378 O O . LYS A 1 167 ? -35.304 -2.563 57.815 1.00 86.19 167 LYS A O 1
ATOM 1383 N N . MET A 1 168 ? -34.399 -0.584 57.260 1.00 84.75 168 MET A N 1
ATOM 1384 C CA . MET A 1 168 ? -35.632 -0.025 56.700 1.00 84.75 168 MET A CA 1
ATOM 1385 C C . MET A 1 168 ? -36.087 -0.797 55.458 1.00 84.75 168 MET A C 1
ATOM 1387 O O . MET A 1 168 ? -37.252 -1.175 55.374 1.00 84.75 168 MET A O 1
ATOM 1391 N N . ILE A 1 169 ? -35.170 -1.107 54.537 1.00 82.25 169 ILE A N 1
ATOM 1392 C CA . ILE A 1 169 ? -35.481 -1.911 53.347 1.00 82.25 169 ILE A CA 1
ATOM 1393 C C . ILE A 1 169 ? -35.896 -3.337 53.743 1.00 82.25 169 ILE A C 1
ATOM 1395 O O . ILE A 1 169 ? -36.866 -3.866 53.198 1.00 82.25 169 ILE A O 1
ATOM 1399 N N . GLU A 1 170 ? -35.219 -3.953 54.714 1.00 84.75 170 GLU A N 1
ATOM 1400 C CA . GLU A 1 170 ? -35.562 -5.300 55.182 1.00 84.75 170 GLU A CA 1
ATOM 1401 C C . GLU A 1 170 ? -36.926 -5.341 55.889 1.00 84.75 170 GLU A C 1
ATOM 1403 O O . GLU A 1 170 ? -37.679 -6.293 55.700 1.00 84.75 170 GLU A O 1
ATOM 1408 N N . GLN A 1 171 ? -37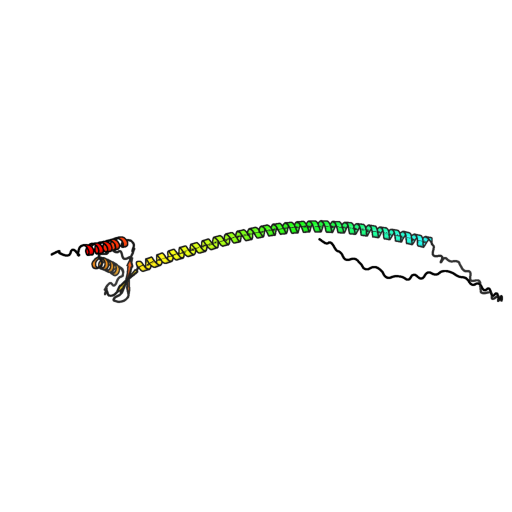.285 -4.311 56.658 1.00 83.75 171 GLN A N 1
ATOM 1409 C CA . GLN A 1 171 ? -38.561 -4.250 57.379 1.00 83.75 171 GLN A CA 1
ATOM 1410 C C . GLN A 1 171 ? -39.746 -3.895 56.476 1.00 83.75 171 GLN A C 1
ATOM 1412 O O . GLN A 1 171 ? -40.759 -4.591 56.508 1.00 83.75 171 GLN A O 1
ATOM 1417 N N . GLU A 1 172 ? -39.630 -2.833 55.678 1.00 82.75 172 GLU A N 1
ATOM 1418 C CA . GLU A 1 172 ? -40.746 -2.313 54.874 1.00 82.75 172 GLU A CA 1
ATOM 1419 C C . GLU A 1 172 ? -40.948 -3.095 53.578 1.00 82.75 172 GLU A C 1
ATOM 1421 O O . GLU A 1 172 ? -42.079 -3.317 53.144 1.00 82.75 172 GLU A O 1
ATOM 1426 N N . LEU A 1 173 ? -39.856 -3.537 52.948 1.00 79.00 173 LEU A N 1
ATOM 1427 C CA . LEU A 1 173 ? -39.921 -4.238 51.666 1.00 79.00 173 LEU A CA 1
ATOM 1428 C C . LEU A 1 173 ? -39.737 -5.751 51.807 1.00 79.00 173 LEU A C 1
ATOM 1430 O O . LEU A 1 173 ? -39.923 -6.459 50.823 1.00 79.00 173 LEU A O 1
ATOM 1434 N N . MET A 1 174 ? -39.405 -6.266 53.000 1.00 77.81 174 MET A N 1
ATOM 1435 C CA . MET A 1 174 ? -39.075 -7.686 53.228 1.00 77.81 174 MET A CA 1
ATOM 1436 C C . MET A 1 174 ? -37.928 -8.182 52.334 1.00 77.81 174 MET A C 1
ATOM 1438 O O . MET A 1 174 ? -37.851 -9.359 51.979 1.00 77.81 174 MET A O 1
ATOM 1442 N N . LEU A 1 175 ? -37.025 -7.273 51.955 1.00 76.62 175 LEU A N 1
ATOM 1443 C CA . LEU A 1 175 ? -35.915 -7.548 51.053 1.00 76.62 175 LEU A CA 1
ATOM 1444 C C . LEU A 1 175 ? -34.596 -7.507 51.817 1.00 76.62 175 LEU A C 1
ATOM 1446 O O . LEU A 1 175 ? -34.177 -6.462 52.305 1.00 76.62 175 LEU A O 1
ATOM 1450 N N . LYS A 1 176 ? -33.894 -8.641 51.858 1.00 77.62 176 LYS A N 1
ATOM 1451 C CA . LYS A 1 176 ? -32.552 -8.698 52.436 1.00 77.62 176 LYS A CA 1
ATOM 1452 C C . LYS A 1 176 ? -31.544 -8.116 51.453 1.00 77.62 176 LYS A C 1
ATOM 1454 O O . LYS A 1 176 ? -31.205 -8.746 50.451 1.00 77.62 176 LYS A O 1
ATOM 1459 N N . THR A 1 177 ? -31.069 -6.911 51.734 1.00 76.75 177 THR A N 1
ATOM 1460 C CA . THR A 1 177 ? -30.176 -6.169 50.841 1.00 76.75 177 THR A CA 1
ATOM 1461 C C . THR A 1 177 ? -28.926 -5.719 51.560 1.00 76.75 177 THR A C 1
ATOM 1463 O O . THR A 1 177 ? -29.008 -5.254 52.689 1.00 76.75 177 THR A O 1
ATOM 1466 N N . LYS A 1 178 ? -27.783 -5.824 50.877 1.00 84.19 178 LYS A N 1
ATOM 1467 C CA . LYS A 1 178 ? -26.525 -5.237 51.337 1.00 84.19 178 LYS A CA 1
ATOM 1468 C C . LYS A 1 178 ? -26.310 -3.894 50.659 1.00 84.19 178 LYS A C 1
ATOM 1470 O O . LYS A 1 178 ? -26.275 -3.829 49.423 1.00 84.19 178 LYS A O 1
ATOM 1475 N N . ILE A 1 179 ? -26.148 -2.854 51.460 1.00 86.62 179 ILE A N 1
ATOM 1476 C CA . ILE A 1 179 ? -25.821 -1.511 50.998 1.00 86.62 179 ILE A CA 1
ATOM 1477 C C . ILE A 1 179 ? -24.301 -1.373 50.988 1.00 86.62 179 ILE A C 1
ATOM 1479 O O . ILE A 1 179 ? -23.604 -1.824 51.889 1.00 86.62 179 ILE A O 1
ATOM 1483 N N . LYS A 1 180 ? -23.778 -0.807 49.906 1.00 84.94 180 LYS A N 1
ATOM 1484 C CA . LYS A 1 180 ? -22.351 -0.547 49.730 1.00 84.94 180 LYS A CA 1
ATOM 1485 C C . LYS A 1 180 ? -21.975 0.858 50.179 1.00 84.94 180 LYS A C 1
ATOM 1487 O O . LYS A 1 180 ? -20.861 1.047 50.652 1.00 84.94 180 LYS A O 1
ATOM 1492 N N . ASN A 1 181 ? -22.860 1.822 49.945 1.00 86.25 181 ASN A N 1
ATOM 1493 C CA . ASN A 1 181 ? -22.683 3.195 50.387 1.00 86.25 181 ASN A CA 1
ATOM 1494 C C . ASN A 1 181 ? -24.051 3.873 50.517 1.00 86.25 181 ASN A C 1
ATOM 1496 O O . ASN A 1 181 ? -24.932 3.653 49.682 1.00 86.25 181 ASN A O 1
ATOM 1500 N N . ALA A 1 182 ? -24.229 4.720 51.522 1.00 86.94 182 ALA A N 1
ATOM 1501 C CA . ALA A 1 182 ? -25.402 5.574 51.652 1.00 86.94 182 ALA A CA 1
ATOM 1502 C C . ALA A 1 182 ? -24.957 7.017 51.879 1.00 86.94 182 ALA A C 1
ATOM 1504 O O . ALA A 1 182 ? -24.108 7.293 52.721 1.00 86.94 182 ALA A O 1
ATOM 1505 N N . HIS A 1 183 ? -25.554 7.950 51.143 1.00 87.31 183 HIS A N 1
ATOM 1506 C CA . HIS A 1 183 ? -25.225 9.362 51.254 1.00 87.31 183 HIS A CA 1
ATOM 1507 C C . HIS A 1 183 ? -26.481 10.216 51.368 1.00 87.31 183 HIS A C 1
ATOM 1509 O O . HIS A 1 183 ? -27.340 10.237 50.480 1.00 87.31 183 HIS A O 1
ATOM 1515 N N . LYS A 1 184 ? -26.575 10.962 52.467 1.00 85.81 184 LYS A N 1
ATOM 1516 C CA . LYS A 1 184 ? -27.687 11.873 52.723 1.00 85.81 184 LYS A CA 1
ATOM 1517 C C . LYS A 1 184 ? -27.555 13.131 51.865 1.00 85.81 184 LYS A C 1
ATOM 1519 O O . LYS A 1 184 ? -26.523 13.792 51.859 1.00 85.81 184 LYS A O 1
ATOM 1524 N N . ILE A 1 185 ? -28.637 13.504 51.187 1.00 83.81 185 ILE A N 1
ATOM 1525 C CA . ILE A 1 185 ? -28.732 14.716 50.370 1.00 83.81 185 ILE A CA 1
ATOM 1526 C C . ILE A 1 185 ? -29.863 15.591 50.914 1.00 83.81 185 ILE A C 1
ATOM 1528 O O . ILE A 1 185 ? -31.036 15.425 50.580 1.00 83.81 185 ILE A O 1
ATOM 1532 N N . GLY A 1 186 ? -29.509 16.564 51.751 1.00 79.00 186 GLY A N 1
ATOM 1533 C CA . GLY A 1 186 ? -30.489 17.424 52.421 1.00 79.00 186 GLY A CA 1
ATOM 1534 C C . GLY A 1 186 ? -31.266 16.688 53.517 1.00 79.00 186 GLY A C 1
ATOM 1535 O O . GLY A 1 186 ? -30.811 15.675 54.034 1.00 79.00 186 GLY A O 1
ATOM 1536 N N . GLN A 1 187 ? -32.421 17.214 53.927 1.00 77.31 187 GLN A N 1
ATOM 1537 C CA . GLN A 1 187 ? -33.151 16.685 55.092 1.00 77.31 187 GLN A CA 1
ATOM 1538 C C . GLN A 1 187 ? -33.971 15.418 54.804 1.00 77.31 187 GLN A C 1
ATOM 1540 O O . GLN A 1 187 ? -34.104 14.584 55.695 1.00 77.31 187 GLN A O 1
ATOM 1545 N N . GLU A 1 188 ? -34.466 15.252 53.574 1.00 81.94 188 GLU A N 1
ATOM 1546 C CA . GLU A 1 188 ? -35.451 14.212 53.222 1.00 81.94 188 GLU A CA 1
ATOM 1547 C C . GLU A 1 188 ? -35.045 13.350 52.019 1.00 81.94 188 GLU A C 1
ATOM 1549 O O . GLU A 1 188 ? -35.894 12.687 51.419 1.00 81.94 188 GLU A O 1
ATOM 1554 N N . ARG A 1 189 ? -33.778 13.393 51.591 1.00 83.38 189 ARG A N 1
ATOM 1555 C CA . ARG A 1 189 ? -33.309 12.567 50.470 1.00 83.38 189 ARG A CA 1
ATOM 1556 C C . ARG A 1 189 ? -32.031 11.833 50.827 1.00 83.38 189 ARG A C 1
ATOM 1558 O O . ARG A 1 189 ? -31.170 12.365 51.523 1.00 83.38 189 ARG A O 1
ATOM 1565 N N . CYS A 1 190 ? -31.901 10.627 50.299 1.00 85.06 190 CYS A N 1
ATOM 1566 C CA . CYS A 1 190 ? -30.725 9.785 50.445 1.00 85.06 190 CYS A CA 1
ATOM 1567 C C . CYS A 1 190 ? -30.461 9.056 49.124 1.00 85.06 190 CYS A C 1
ATOM 1569 O O . CYS A 1 190 ? -31.397 8.561 48.494 1.00 85.06 190 CYS A O 1
ATOM 1571 N N . ILE A 1 191 ? -29.200 9.007 48.695 1.00 86.88 191 ILE A N 1
ATOM 1572 C CA . ILE A 1 191 ? -28.753 8.106 47.631 1.00 86.88 191 ILE A CA 1
ATOM 1573 C C . ILE A 1 191 ? -28.172 6.868 48.295 1.00 86.88 191 ILE A C 1
ATOM 1575 O O . ILE A 1 191 ? -27.283 6.973 49.134 1.00 86.88 191 ILE A O 1
ATOM 1579 N N . VAL A 1 192 ? -28.655 5.704 47.884 1.00 87.12 192 VAL A N 1
ATOM 1580 C CA . VAL A 1 192 ? -28.198 4.406 48.368 1.00 87.12 192 VAL A CA 1
ATOM 1581 C C . VAL A 1 192 ? -27.601 3.633 47.197 1.00 87.12 192 VAL A C 1
ATOM 1583 O O . VAL A 1 192 ? -28.291 3.358 46.218 1.00 87.12 192 VAL A O 1
ATOM 1586 N N . GLU A 1 193 ? -26.319 3.290 47.288 1.00 85.94 193 GLU A N 1
ATOM 1587 C CA . GLU A 1 193 ? -25.634 2.374 46.375 1.00 85.94 193 GLU A CA 1
ATOM 1588 C C . GLU A 1 193 ? -25.713 0.953 46.945 1.00 85.94 193 GLU A C 1
ATOM 1590 O O . GLU A 1 193 ? -25.195 0.653 48.019 1.00 85.94 193 GLU A O 1
ATOM 1595 N N . MET A 1 194 ? -26.351 0.056 46.208 1.00 83.31 194 MET A N 1
ATOM 1596 C CA . MET A 1 194 ? -26.506 -1.358 46.537 1.00 83.31 194 MET A CA 1
ATOM 1597 C C . MET A 1 194 ? -25.247 -2.131 46.127 1.00 83.31 194 MET A C 1
ATOM 1599 O O . MET A 1 194 ? -24.693 -1.892 45.052 1.00 83.31 194 MET A O 1
ATOM 1603 N N . ALA A 1 195 ? -24.810 -3.098 46.941 1.00 77.31 195 ALA A N 1
ATOM 1604 C CA . ALA A 1 195 ? -23.603 -3.876 46.653 1.00 77.31 195 ALA A CA 1
ATOM 1605 C C . ALA A 1 195 ? -23.746 -4.738 45.385 1.00 77.31 195 ALA A C 1
ATOM 1607 O O . ALA A 1 195 ? -22.843 -4.729 44.553 1.00 77.31 195 ALA A O 1
ATOM 1608 N N . GLU A 1 196 ? -24.889 -5.411 45.192 1.00 67.38 196 GLU A N 1
ATOM 1609 C CA . GLU A 1 196 ? -25.231 -6.143 43.963 1.00 67.38 196 GLU A CA 1
ATOM 1610 C C . GLU A 1 196 ? -26.758 -6.290 43.799 1.00 67.38 196 GLU A C 1
ATOM 1612 O O . GLU A 1 196 ? -27.434 -6.846 44.663 1.00 67.38 196 GLU A O 1
ATOM 1617 N N . TRP A 1 197 ? -27.307 -5.900 42.642 1.00 56.34 197 TRP A N 1
ATOM 1618 C CA . TRP A 1 197 ? -28.699 -6.185 42.232 1.00 56.34 197 TRP A CA 1
ATOM 1619 C C . TRP A 1 197 ? -28.867 -7.592 41.605 1.00 56.34 197 TRP A C 1
ATOM 1621 O O . TRP A 1 197 ? -29.713 -7.813 40.738 1.00 56.34 197 TRP A O 1
ATOM 1631 N N . GLY A 1 198 ? -28.004 -8.548 41.969 1.00 49.62 198 GLY A N 1
ATOM 1632 C CA . GLY A 1 198 ? -27.954 -9.894 41.377 1.00 49.62 198 GLY A CA 1
ATOM 1633 C C . GLY A 1 198 ? -28.862 -10.924 42.059 1.00 49.62 198 GLY A C 1
ATOM 1634 O O . GLY A 1 198 ? -29.415 -11.790 41.386 1.00 49.62 198 GLY A O 1
ATOM 1635 N N . GLY A 1 199 ? -29.072 -10.807 43.374 1.00 44.81 199 GLY A N 1
ATOM 1636 C CA . GLY A 1 199 ? -29.821 -11.798 44.162 1.00 44.81 199 GLY A CA 1
ATOM 1637 C C . GLY A 1 199 ? -31.348 -11.666 44.113 1.00 44.81 199 GLY A C 1
ATOM 1638 O O . GLY A 1 199 ? -32.051 -12.612 44.431 1.00 44.81 199 GLY A O 1
ATOM 1639 N N . GLN A 1 200 ? -31.884 -10.519 43.687 1.00 45.03 200 GLN A N 1
ATOM 1640 C CA . GLN A 1 200 ? -33.319 -10.221 43.826 1.00 45.03 200 GLN A CA 1
ATOM 1641 C C . GLN A 1 200 ? -34.182 -10.600 42.621 1.00 45.03 200 GLN A C 1
ATOM 1643 O O . GLN A 1 200 ? -35.409 -10.618 42.729 1.00 45.03 200 GLN A O 1
ATOM 1648 N N . SER A 1 201 ? -33.582 -10.892 41.464 1.00 40.81 201 SER A N 1
ATOM 1649 C CA . SER A 1 201 ? -34.362 -11.183 40.252 1.00 40.81 201 SER A CA 1
ATOM 1650 C C . SER A 1 201 ? -35.094 -12.532 40.307 1.00 40.81 201 SER A C 1
ATOM 1652 O O . SER A 1 201 ? -36.100 -12.702 39.618 1.00 40.81 201 SER A O 1
ATOM 1654 N N . GLU A 1 202 ? -34.647 -13.473 41.146 1.00 42.75 202 GLU A N 1
ATOM 1655 C CA . GLU A 1 202 ? -35.376 -14.722 41.397 1.00 42.75 202 GLU A CA 1
ATOM 1656 C C . GLU A 1 202 ? -36.519 -14.533 42.401 1.00 42.75 202 GLU A C 1
ATOM 1658 O O . GLU A 1 202 ? -37.614 -15.055 42.180 1.00 42.75 202 GLU A O 1
ATOM 1663 N N . ASP A 1 203 ? -36.315 -13.730 43.446 1.00 43.78 203 ASP A N 1
ATOM 1664 C CA . ASP A 1 203 ? -37.313 -13.539 44.503 1.00 43.78 203 ASP A CA 1
ATOM 1665 C C . ASP A 1 203 ? -38.469 -12.625 44.062 1.00 43.78 203 ASP A C 1
ATOM 1667 O O . ASP A 1 203 ? -39.636 -12.955 44.283 1.00 43.78 203 ASP A O 1
ATOM 1671 N N . THR A 1 204 ? -38.196 -11.566 43.289 1.00 44.78 204 THR A N 1
ATOM 1672 C CA . THR A 1 204 ? -39.259 -10.730 42.685 1.00 44.78 204 THR A CA 1
ATOM 1673 C C . THR A 1 204 ? -40.047 -11.462 41.589 1.00 44.78 204 THR A C 1
ATOM 1675 O O . THR A 1 204 ? -41.262 -11.268 41.453 1.00 44.78 204 THR A O 1
ATOM 1678 N N . LYS A 1 205 ? -39.414 -12.376 40.834 1.00 44.09 205 LYS A N 1
ATOM 1679 C CA . LYS A 1 205 ? -40.130 -13.266 39.897 1.00 44.09 205 LYS A CA 1
ATOM 1680 C C . LYS A 1 205 ? -41.003 -14.292 40.623 1.00 44.09 205 LYS A C 1
ATOM 1682 O O . LYS A 1 205 ? -42.094 -14.596 40.136 1.00 44.09 205 LYS A O 1
ATOM 1687 N N . ARG A 1 206 ? -40.564 -14.809 41.776 1.00 41.78 206 ARG A N 1
ATOM 1688 C CA . ARG A 1 206 ? -41.371 -15.709 42.618 1.00 41.78 206 ARG A CA 1
ATOM 1689 C C . ARG A 1 206 ? -42.583 -14.992 43.212 1.00 41.78 206 ARG A C 1
ATOM 1691 O O . ARG A 1 206 ? -43.678 -15.544 43.152 1.00 41.78 206 ARG A O 1
ATOM 1698 N N . GLU A 1 207 ? -42.446 -13.753 43.680 1.00 44.66 207 GLU A N 1
ATOM 1699 C CA . GLU A 1 207 ? -43.592 -12.982 44.188 1.00 44.66 207 GLU A CA 1
ATOM 1700 C C . GLU A 1 207 ? -44.621 -12.621 43.112 1.00 44.66 207 GLU A C 1
ATOM 1702 O O . GLU A 1 207 ? -45.825 -12.674 43.373 1.00 44.66 207 GLU A O 1
ATOM 1707 N N . SER A 1 208 ? -44.169 -12.299 41.898 1.00 45.91 208 SER A N 1
ATOM 1708 C CA . SER A 1 208 ? -45.059 -11.985 40.771 1.00 45.91 208 SER A CA 1
ATOM 1709 C C . SER A 1 208 ? -45.937 -13.188 40.400 1.00 45.91 208 SER A C 1
ATOM 1711 O O . SER A 1 208 ? -47.148 -13.044 40.248 1.00 45.91 208 SER A O 1
ATOM 1713 N N . LYS A 1 209 ? -45.354 -14.397 40.375 1.00 46.09 209 LYS A N 1
ATOM 1714 C CA . LYS A 1 209 ? -46.083 -15.661 40.155 1.00 46.09 209 LYS A CA 1
ATOM 1715 C C . LYS A 1 209 ? -47.054 -15.999 41.291 1.00 46.09 209 LYS A C 1
ATOM 1717 O O . LYS A 1 209 ? -48.179 -16.415 41.043 1.00 46.09 209 LYS A O 1
ATOM 1722 N N . VAL A 1 210 ? -46.657 -15.770 42.543 1.00 50.50 210 VAL A N 1
ATOM 1723 C CA . VAL A 1 210 ? -47.501 -16.063 43.717 1.00 50.50 210 VAL A CA 1
ATOM 1724 C C . VAL A 1 210 ? -48.681 -15.084 43.851 1.00 50.50 210 VAL A C 1
ATOM 1726 O O . VAL A 1 210 ? -49.723 -15.450 44.404 1.00 50.50 210 VAL A O 1
ATOM 1729 N N . LYS A 1 211 ? -48.556 -13.844 43.357 1.00 49.12 211 LYS A N 1
ATOM 1730 C CA . LYS A 1 211 ? -49.674 -12.884 43.284 1.00 49.12 211 LYS A CA 1
ATOM 1731 C C . LYS A 1 211 ? -50.667 -13.245 42.171 1.00 49.12 211 LYS A C 1
ATOM 1733 O O . LYS A 1 211 ? -51.870 -13.113 42.392 1.00 49.12 211 LYS A O 1
ATOM 1738 N N . GLU A 1 212 ? -50.187 -13.771 41.045 1.00 40.94 212 GLU A N 1
ATOM 1739 C CA . GLU A 1 212 ? -51.024 -14.258 39.940 1.00 40.94 212 GLU A CA 1
ATOM 1740 C C . GLU A 1 212 ? -51.837 -15.506 40.348 1.00 40.94 212 GLU A C 1
ATOM 1742 O O . GLU A 1 212 ? -53.062 -15.521 40.206 1.00 40.94 212 GLU A O 1
ATOM 1747 N N . ASP A 1 213 ? -51.217 -16.482 41.023 1.00 45.84 213 ASP A N 1
ATOM 1748 C CA . ASP A 1 213 ? -51.911 -17.685 41.522 1.00 45.84 213 ASP A CA 1
ATOM 1749 C C . ASP A 1 213 ? -52.941 -17.384 42.632 1.00 45.84 213 ASP A C 1
ATOM 1751 O O . ASP A 1 213 ? -53.993 -18.032 42.720 1.00 45.84 213 ASP A O 1
ATOM 1755 N N . ARG A 1 214 ? -52.699 -16.358 43.464 1.00 44.66 214 ARG A N 1
ATOM 1756 C CA . ARG A 1 214 ? -53.653 -15.922 44.503 1.00 44.66 214 ARG A CA 1
ATOM 1757 C C . ARG A 1 214 ? -54.893 -15.222 43.943 1.00 44.66 214 ARG A C 1
ATOM 1759 O O . ARG A 1 214 ? -55.930 -15.241 44.608 1.00 44.66 214 ARG A O 1
ATOM 1766 N N . HIS A 1 215 ? -54.822 -14.616 42.758 1.00 46.94 215 HIS A N 1
ATOM 1767 C CA . HIS A 1 215 ? -55.997 -14.035 42.098 1.00 46.94 215 HIS A CA 1
ATOM 1768 C C . HIS A 1 215 ? -56.868 -15.087 41.402 1.00 46.94 215 HIS A C 1
ATOM 1770 O O . HIS A 1 215 ? -58.088 -14.934 41.380 1.00 46.94 215 HIS A O 1
ATOM 1776 N N . ILE A 1 216 ? -56.292 -16.206 40.955 1.00 48.34 216 ILE A N 1
ATOM 1777 C CA . ILE A 1 216 ? -57.052 -17.289 40.309 1.00 48.34 216 ILE A CA 1
ATOM 1778 C C . ILE A 1 216 ? -57.916 -18.074 41.321 1.00 48.34 216 ILE A C 1
ATOM 1780 O O . ILE A 1 216 ? -58.993 -18.556 40.977 1.00 48.34 216 ILE A O 1
ATOM 1784 N N . HIS A 1 217 ? -57.521 -18.149 42.598 1.00 45.38 217 HIS A N 1
ATOM 1785 C CA . HIS A 1 217 ? -58.256 -18.917 43.621 1.00 45.38 217 HIS A CA 1
ATOM 1786 C C . HIS A 1 217 ? -59.365 -18.151 44.371 1.00 45.38 217 HIS A C 1
ATOM 1788 O O . HIS A 1 217 ? -60.073 -18.754 45.177 1.00 45.38 217 HIS A O 1
ATOM 1794 N N . ARG A 1 218 ? -59.574 -16.850 44.109 1.00 41.25 218 ARG A N 1
ATOM 1795 C CA . ARG A 1 218 ? -60.665 -16.054 44.723 1.00 41.25 218 ARG A CA 1
ATOM 1796 C C . ARG A 1 218 ? -61.910 -15.890 43.840 1.00 41.25 218 ARG A C 1
ATOM 1798 O O . ARG A 1 218 ? -62.791 -15.108 44.178 1.00 41.25 218 ARG A O 1
ATOM 1805 N N . GLY A 1 219 ? -62.013 -16.646 42.747 1.00 42.69 219 GLY A N 1
ATOM 1806 C CA . GLY A 1 219 ? -63.151 -16.610 41.827 1.00 42.69 219 GLY A CA 1
ATOM 1807 C C . GLY A 1 219 ? -63.813 -17.972 41.626 1.00 42.69 219 GLY A C 1
ATOM 1808 O O . GLY A 1 219 ? -63.811 -18.486 40.514 1.00 42.69 219 GLY A O 1
ATOM 1809 N N . ARG A 1 220 ? -64.399 -18.574 42.671 1.00 42.75 220 ARG A N 1
ATOM 1810 C CA . ARG A 1 220 ? -65.470 -19.568 42.468 1.00 42.75 220 ARG A CA 1
ATOM 1811 C C . ARG A 1 220 ? -66.807 -18.921 42.828 1.00 42.75 220 ARG A C 1
ATOM 1813 O O . ARG A 1 220 ? -67.010 -18.632 44.005 1.00 42.75 220 ARG A O 1
ATOM 1820 N N . PRO A 1 221 ? -67.714 -18.691 41.863 1.00 42.19 221 PRO A N 1
ATOM 1821 C CA . PRO A 1 221 ? -69.070 -18.291 42.191 1.00 42.19 221 PRO A CA 1
ATOM 1822 C C . PRO A 1 221 ? -69.802 -19.486 42.810 1.00 42.19 221 PRO A C 1
ATOM 1824 O O . PRO A 1 221 ? -69.726 -20.611 42.305 1.00 42.19 221 PRO A O 1
ATOM 1827 N N . TYR A 1 222 ? -70.490 -19.228 43.922 1.00 39.97 222 TYR A N 1
ATOM 1828 C CA . TYR A 1 222 ? -71.533 -20.105 44.443 1.00 39.97 222 TYR A CA 1
ATOM 1829 C C . TYR A 1 222 ? -72.589 -20.293 43.347 1.00 39.97 222 TYR A C 1
ATOM 1831 O O . TYR A 1 222 ? -73.061 -19.315 42.769 1.00 39.97 222 TYR A O 1
ATOM 1839 N N . LYS A 1 223 ? -72.909 -21.549 43.028 1.00 42.72 223 LYS A N 1
ATOM 1840 C CA . LYS A 1 223 ? -74.072 -21.900 42.212 1.00 42.72 223 LYS A CA 1
ATOM 1841 C C . LYS A 1 223 ? -75.256 -22.094 43.159 1.00 42.72 223 LYS A C 1
ATOM 1843 O O . LYS A 1 223 ? -75.173 -22.965 44.024 1.00 42.72 223 LYS A O 1
ATOM 1848 N N . GLU 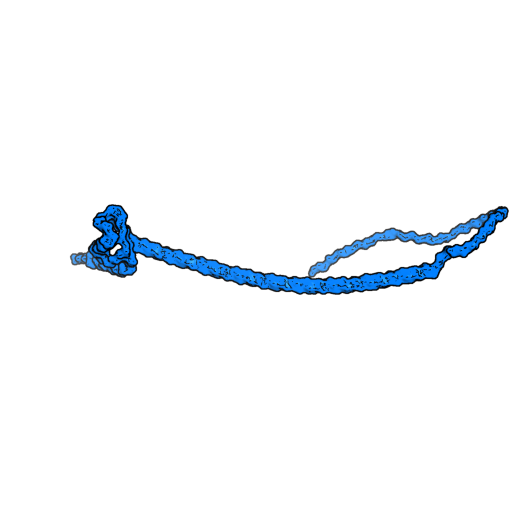A 1 224 ? -76.284 -21.266 42.999 1.00 45.12 224 GLU A N 1
ATOM 1849 C CA . GLU A 1 224 ? -77.670 -21.600 43.362 1.00 45.12 224 GLU A CA 1
ATOM 1850 C C . GLU A 1 224 ? -78.268 -22.547 42.314 1.00 45.12 224 GLU A C 1
ATOM 1852 O O . GLU A 1 224 ? -77.864 -22.447 41.127 1.00 45.12 224 GLU A O 1
#

Secondary structure (DSSP, 8-state):
-------PPP--------------------------------------S--HHHHHHHHHHHHHHHHHHHHHHHHHHHHHHHHHHHHHHHHHHHHHHHHHHHHHHHHHHHHHHHHHHHHHHHHHHHHHHHHHHHHHHHHHHHHHEEEEES------SHHHHHHHHHHHHHHHH-----EEEEEE-SSSEEEEEES-TTSHHHHHHHHHHHHHHHHHTT--PPP-

Organism: NCBI:txid50390

pLDDT: mean 73.96, std 23.65, range [32.66, 98.44]

Radius of gyration: 64.79 Å; chains: 1; bounding box: 144×70×160 Å